Protein AF-A0AAU7AUX0-F1 (afdb_monomer)

Secondary structure (DSSP, 8-state):
---------------------------------TTPPTT-EE--SEETTEEEEEE-SSEEEES-----SSSPPPPSEEEEEEETTT--TTTSSS--SEEEE-TTS-EEEEEETTEEEEEEBTEEEEEEESSHHHHHHHHHH-EETT-SS--S-PPPB---HHHHHHHHHHHHHHTT-SSHHHHHHHH---HHHHHHHHHHHHHH-GGGGTTPPPP-S-HHHHHHHHHHHHHHHTT---S-HHHHHHHHHHTTTSSS--

Structure (mmCIF, N/CA/C/O backbone):
data_AF-A0AAU7AUX0-F1
#
_entry.id   AF-A0AAU7AUX0-F1
#
loop_
_atom_site.group_PDB
_atom_site.id
_atom_site.type_symbol
_atom_site.label_atom_id
_atom_site.label_alt_id
_atom_site.label_comp_id
_atom_site.label_asym_id
_atom_site.label_entity_id
_atom_site.label_seq_id
_atom_site.pdbx_PDB_ins_code
_atom_site.Cartn_x
_atom_site.Cartn_y
_atom_site.Cartn_z
_atom_site.occupancy
_atom_site.B_iso_or_equiv
_atom_site.auth_seq_id
_atom_site.auth_comp_id
_atom_site.auth_asym_id
_atom_site.auth_atom_id
_atom_site.pdbx_PDB_model_num
ATOM 1 N N . MET A 1 1 ? 29.933 51.766 11.154 1.00 46.75 1 MET A N 1
ATOM 2 C CA . MET A 1 1 ? 31.233 51.129 11.459 1.00 46.75 1 MET A CA 1
ATOM 3 C C . MET A 1 1 ? 31.702 50.388 10.215 1.00 46.75 1 MET A C 1
ATOM 5 O O . MET A 1 1 ? 31.066 49.421 9.823 1.00 46.75 1 MET A O 1
ATOM 9 N N . ARG A 1 2 ? 32.717 50.925 9.527 1.00 47.25 2 ARG A N 1
ATOM 10 C CA . ARG A 1 2 ? 33.356 50.335 8.338 1.00 47.25 2 ARG A CA 1
ATOM 11 C C . ARG A 1 2 ? 34.582 49.556 8.809 1.00 47.25 2 ARG A C 1
ATOM 13 O O . ARG A 1 2 ? 35.372 50.121 9.557 1.00 47.25 2 ARG A O 1
ATOM 20 N N . ILE A 1 3 ? 34.746 48.311 8.368 1.00 51.91 3 ILE A N 1
ATOM 21 C CA . ILE A 1 3 ? 35.977 47.538 8.573 1.00 51.91 3 ILE A CA 1
ATOM 22 C C . ILE A 1 3 ? 36.547 47.213 7.192 1.00 51.91 3 ILE A C 1
ATOM 24 O O . ILE A 1 3 ? 35.881 46.606 6.356 1.00 51.91 3 ILE A O 1
ATOM 28 N N . GLN A 1 4 ? 37.753 47.729 6.960 1.00 55.22 4 GLN A N 1
ATOM 29 C CA . GLN A 1 4 ? 38.572 47.568 5.764 1.00 55.22 4 GLN A CA 1
ATOM 30 C C . GLN A 1 4 ? 39.307 46.218 5.744 1.00 55.22 4 GLN A C 1
ATOM 32 O O . GLN A 1 4 ? 39.671 45.684 6.786 1.00 55.22 4 GLN A O 1
ATOM 37 N N . HIS A 1 5 ? 39.537 45.754 4.511 1.00 49.38 5 HIS A N 1
ATOM 38 C CA . HIS A 1 5 ? 40.617 44.917 3.968 1.00 49.38 5 HIS A CA 1
ATOM 39 C C . HIS A 1 5 ? 41.541 44.134 4.913 1.00 49.38 5 HIS A C 1
ATOM 41 O O . HIS A 1 5 ? 42.274 44.738 5.683 1.00 49.38 5 HIS A O 1
ATOM 47 N N . GLN A 1 6 ? 41.730 42.841 4.610 1.00 53.34 6 GLN A N 1
ATOM 48 C CA . GLN A 1 6 ? 43.059 42.333 4.232 1.00 53.34 6 GLN A CA 1
ATOM 49 C C . GLN A 1 6 ? 42.956 41.204 3.197 1.00 53.34 6 GLN A C 1
ATOM 51 O O . GLN A 1 6 ? 42.503 40.097 3.473 1.00 53.34 6 GLN A O 1
ATOM 56 N N . THR A 1 7 ? 43.425 41.522 1.995 1.00 54.38 7 THR A N 1
ATOM 57 C CA . THR A 1 7 ? 43.774 40.594 0.922 1.00 54.38 7 THR A CA 1
ATOM 58 C C . THR A 1 7 ? 45.102 39.927 1.282 1.00 54.38 7 THR A C 1
ATOM 60 O O . THR A 1 7 ? 46.091 40.624 1.506 1.00 54.38 7 THR A O 1
ATOM 63 N N . ARG A 1 8 ? 45.160 38.593 1.311 1.00 61.78 8 ARG A N 1
ATOM 64 C CA . ARG A 1 8 ? 46.425 37.846 1.274 1.00 61.78 8 ARG A CA 1
ATOM 65 C C . ARG A 1 8 ? 46.360 36.828 0.143 1.00 61.78 8 ARG A C 1
ATOM 67 O O . ARG A 1 8 ? 45.666 35.823 0.244 1.00 61.78 8 ARG A O 1
ATOM 74 N N . LEU A 1 9 ? 47.076 37.142 -0.937 1.00 48.84 9 LEU A N 1
ATOM 75 C CA . LEU A 1 9 ? 47.525 36.168 -1.924 1.00 48.84 9 LEU A CA 1
ATOM 76 C C . LEU A 1 9 ? 48.505 35.209 -1.244 1.00 48.84 9 LEU A C 1
ATOM 78 O O . LEU A 1 9 ? 49.453 35.653 -0.597 1.00 48.84 9 LEU A O 1
ATOM 82 N N . LEU A 1 10 ? 48.318 33.913 -1.463 1.00 55.41 10 LEU A N 1
ATOM 83 C CA . LEU A 1 10 ? 49.351 32.905 -1.266 1.00 55.41 10 LEU A CA 1
ATOM 84 C C . LEU A 1 10 ? 49.321 31.980 -2.481 1.00 55.41 10 LEU A C 1
ATOM 86 O O . LEU A 1 10 ? 48.374 31.229 -2.697 1.00 55.41 10 LEU A O 1
ATOM 90 N N . VAL A 1 11 ? 50.358 32.128 -3.302 1.00 48.16 11 VAL A N 1
ATOM 91 C CA . VAL A 1 11 ? 50.695 31.288 -4.449 1.00 48.16 11 VAL A CA 1
ATOM 92 C C . VAL A 1 11 ? 51.774 30.317 -3.982 1.00 48.16 11 VAL A C 1
ATOM 94 O O . VAL A 1 11 ? 52.861 30.756 -3.631 1.00 48.16 11 VAL A O 1
ATOM 97 N N . CYS A 1 12 ? 51.461 29.024 -3.996 1.00 44.16 12 CYS A N 1
ATOM 98 C CA . CYS A 1 12 ? 52.369 27.871 -4.057 1.00 44.16 12 CYS A CA 1
ATOM 99 C C . CYS A 1 12 ? 51.487 26.739 -4.618 1.00 44.16 12 CYS A C 1
ATOM 101 O O . CYS A 1 12 ? 50.448 26.448 -4.042 1.00 44.16 12 CYS A O 1
ATOM 103 N N . GLY A 1 13 ? 51.718 26.136 -5.781 1.00 49.78 13 GLY A N 1
ATOM 104 C CA . GLY A 1 13 ? 52.999 25.743 -6.350 1.00 49.78 13 GLY A CA 1
ATOM 105 C C . GLY A 1 13 ? 53.239 24.260 -6.063 1.00 49.78 13 GLY A C 1
ATOM 106 O O . GLY A 1 13 ? 54.098 23.939 -5.254 1.00 49.78 13 GLY A O 1
ATOM 107 N N . ALA A 1 14 ? 52.465 23.367 -6.692 1.00 51.91 14 ALA A N 1
ATOM 108 C CA . ALA A 1 14 ? 52.776 21.938 -6.775 1.00 51.91 14 ALA A CA 1
ATOM 109 C C . ALA A 1 14 ? 52.101 21.321 -8.012 1.00 51.91 14 ALA A C 1
ATOM 111 O O . ALA A 1 14 ? 50.902 21.048 -8.025 1.00 51.91 14 ALA A O 1
ATOM 112 N N . LEU A 1 15 ? 52.896 21.130 -9.066 1.00 51.31 15 LEU A N 1
ATOM 113 C CA . LEU A 1 15 ? 52.587 20.256 -10.194 1.00 51.31 15 LEU A CA 1
ATOM 114 C C . LEU A 1 15 ? 52.678 18.804 -9.708 1.00 51.31 15 LEU A C 1
ATOM 116 O O . LEU A 1 15 ? 53.775 18.297 -9.484 1.00 51.31 15 LEU A O 1
ATOM 120 N N . ALA A 1 16 ? 51.534 18.140 -9.554 1.00 55.16 16 ALA A N 1
ATOM 121 C CA . ALA A 1 16 ? 51.464 16.692 -9.402 1.00 55.16 16 ALA A CA 1
ATOM 122 C C . ALA A 1 16 ? 51.076 16.079 -10.753 1.00 55.16 16 ALA A C 1
ATOM 124 O O . ALA A 1 16 ? 49.980 16.302 -11.264 1.00 55.16 16 ALA A O 1
ATOM 125 N N . ALA A 1 17 ? 52.006 15.333 -11.345 1.00 49.47 17 ALA A N 1
ATOM 126 C CA . ALA A 1 17 ? 51.773 14.541 -12.540 1.00 49.47 17 ALA A CA 1
ATOM 127 C C . ALA A 1 17 ? 50.819 13.381 -12.209 1.00 49.47 17 ALA A C 1
ATOM 129 O O . ALA A 1 17 ? 51.214 12.398 -11.583 1.00 49.47 17 ALA A O 1
ATOM 130 N N . CYS A 1 18 ? 49.558 13.492 -12.625 1.00 47.12 18 CYS A N 1
ATOM 131 C CA . CYS A 1 18 ? 48.625 12.371 -12.616 1.00 47.12 18 CYS A CA 1
ATOM 132 C C . CYS A 1 18 ? 48.934 11.462 -13.810 1.00 47.12 18 CYS A C 1
ATOM 134 O O . CYS A 1 18 ? 48.605 11.772 -14.953 1.00 47.12 18 CYS A O 1
ATOM 136 N N . VAL A 1 19 ? 49.582 10.333 -13.530 1.00 56.41 19 VAL A N 1
ATOM 137 C CA . VAL A 1 19 ? 49.673 9.193 -14.444 1.00 56.41 19 VAL A CA 1
ATOM 138 C C . VAL A 1 19 ? 48.250 8.710 -14.729 1.00 56.41 19 VAL A C 1
ATOM 140 O O . VAL A 1 19 ? 47.545 8.255 -13.830 1.00 56.41 19 VAL A O 1
ATOM 143 N N . GLY A 1 20 ? 47.821 8.856 -15.982 1.00 46.28 20 GLY A N 1
ATOM 144 C CA . GLY A 1 20 ? 46.535 8.377 -16.470 1.00 46.28 20 GLY A CA 1
ATOM 145 C C . GLY A 1 20 ? 46.511 6.854 -16.510 1.00 46.28 20 GLY A C 1
ATOM 146 O O . GLY A 1 20 ? 47.030 6.242 -17.440 1.00 46.28 20 GLY A O 1
ATOM 147 N N . ILE A 1 21 ? 45.894 6.243 -15.502 1.00 50.28 21 ILE A N 1
ATOM 148 C CA . ILE A 1 21 ? 45.461 4.851 -15.577 1.00 50.28 21 ILE A CA 1
ATOM 149 C C . ILE A 1 21 ? 44.121 4.869 -16.308 1.00 50.28 21 ILE A C 1
ATOM 151 O O . ILE A 1 21 ? 43.081 5.166 -15.721 1.00 50.28 21 ILE A O 1
ATOM 155 N N . SER A 1 22 ? 44.158 4.577 -17.607 1.00 49.12 22 SER A N 1
ATOM 156 C CA . SER A 1 22 ? 42.977 4.234 -18.398 1.00 49.12 22 SER A CA 1
ATOM 157 C C . SER A 1 22 ? 42.403 2.917 -17.875 1.00 49.12 22 SER A C 1
ATOM 159 O O . SER A 1 22 ? 42.688 1.841 -18.395 1.00 49.12 22 SER A O 1
ATOM 161 N N . GLY A 1 23 ? 41.627 2.998 -16.797 1.00 42.19 23 GLY A N 1
ATOM 162 C CA . GLY A 1 23 ? 40.774 1.912 -16.349 1.00 42.19 23 GLY A CA 1
ATOM 163 C C . GLY A 1 23 ? 39.627 1.783 -17.336 1.00 42.19 23 GLY A C 1
ATOM 164 O O . GLY A 1 23 ? 38.697 2.585 -17.310 1.00 42.19 23 GLY A O 1
ATOM 165 N N . ALA A 1 24 ? 39.700 0.790 -18.222 1.00 45.59 24 ALA A N 1
ATOM 166 C CA . ALA A 1 24 ? 38.528 0.314 -18.934 1.00 45.59 24 ALA A CA 1
ATOM 167 C C . ALA A 1 24 ? 37.499 -0.089 -17.871 1.00 45.59 24 ALA A C 1
ATOM 169 O O . ALA A 1 24 ? 37.668 -1.095 -17.182 1.00 45.59 24 ALA A O 1
ATOM 170 N N . ALA A 1 25 ? 36.475 0.742 -17.685 1.00 41.09 25 ALA A N 1
ATOM 171 C CA . ALA A 1 25 ? 35.319 0.385 -16.891 1.00 41.09 25 ALA A CA 1
ATOM 172 C C . ALA A 1 25 ? 34.660 -0.792 -17.607 1.00 41.09 25 ALA A C 1
ATOM 174 O O . ALA A 1 25 ? 33.962 -0.624 -18.606 1.00 41.09 25 ALA A O 1
ATOM 175 N N . SER A 1 26 ? 34.957 -2.002 -17.141 1.00 38.44 26 SER A N 1
ATOM 176 C CA . SER A 1 26 ? 34.209 -3.191 -17.505 1.00 38.44 26 SER A CA 1
ATOM 177 C C . SER A 1 26 ? 32.769 -2.916 -17.097 1.00 38.44 26 SER A C 1
ATOM 179 O O . SER A 1 26 ? 32.433 -2.974 -15.914 1.00 38.44 26 SER A O 1
ATOM 181 N N . VAL A 1 27 ? 31.935 -2.567 -18.075 1.00 45.94 27 VAL A N 1
ATOM 182 C CA . VAL A 1 27 ? 30.483 -2.623 -17.954 1.00 45.94 27 VAL A CA 1
ATOM 183 C C . VAL A 1 27 ? 30.187 -4.108 -17.790 1.00 45.94 27 VAL A C 1
ATOM 185 O O . VAL A 1 27 ? 30.063 -4.855 -18.758 1.00 45.94 27 VAL A O 1
ATOM 188 N N . GLY A 1 28 ? 30.271 -4.578 -16.548 1.00 37.06 28 GLY A N 1
ATOM 189 C CA . GLY A 1 28 ? 29.924 -5.937 -16.199 1.00 37.06 28 GLY A CA 1
ATOM 190 C C . GLY A 1 28 ? 28.464 -6.096 -16.565 1.00 37.06 28 GLY A C 1
ATOM 191 O O . GLY A 1 28 ? 27.607 -5.480 -15.938 1.00 37.06 28 GLY A O 1
ATOM 192 N N . ALA A 1 29 ? 28.190 -6.870 -17.612 1.00 43.72 29 ALA A N 1
ATOM 193 C CA . ALA A 1 29 ? 26.853 -7.353 -17.876 1.00 43.72 29 ALA A CA 1
ATOM 194 C C . ALA A 1 29 ? 26.410 -8.084 -16.606 1.00 43.72 29 ALA A C 1
ATOM 196 O O . ALA A 1 29 ? 26.896 -9.179 -16.314 1.00 43.72 29 ALA A O 1
ATOM 197 N N . PHE A 1 30 ? 25.557 -7.439 -15.809 1.00 42.75 30 PHE A N 1
ATOM 198 C CA . PHE A 1 30 ? 24.872 -8.085 -14.705 1.00 42.75 30 PHE A CA 1
ATOM 199 C C . PHE A 1 30 ? 24.046 -9.197 -15.339 1.00 42.75 30 PHE A C 1
ATOM 201 O O . PHE A 1 30 ? 23.004 -8.950 -15.944 1.00 42.75 30 PHE A O 1
ATOM 208 N N . ALA A 1 31 ? 24.570 -10.422 -15.293 1.00 44.38 31 ALA A N 1
ATOM 209 C CA . ALA A 1 31 ? 23.818 -11.597 -15.674 1.00 44.38 31 ALA A CA 1
ATOM 210 C C . ALA A 1 31 ? 22.596 -11.623 -14.756 1.00 44.38 31 ALA A C 1
ATOM 212 O O . ALA A 1 31 ? 22.735 -11.833 -13.550 1.00 44.38 31 ALA A O 1
ATOM 213 N N . ALA A 1 32 ? 21.429 -11.302 -15.318 1.00 51.19 32 ALA A N 1
ATOM 214 C CA . ALA A 1 32 ? 20.174 -11.278 -14.593 1.00 51.19 32 ALA A CA 1
ATOM 215 C C . ALA A 1 32 ? 20.026 -12.614 -13.866 1.00 51.19 32 ALA A C 1
ATOM 217 O O . ALA A 1 32 ? 19.986 -13.663 -14.510 1.00 51.19 32 ALA A O 1
ATOM 218 N N . ASP A 1 33 ? 19.988 -12.577 -12.534 1.00 45.50 33 ASP A N 1
ATOM 219 C CA . ASP A 1 33 ? 19.790 -13.778 -11.736 1.00 45.50 33 ASP A CA 1
ATOM 220 C C . ASP A 1 33 ? 18.477 -14.445 -12.190 1.00 45.50 33 ASP A C 1
ATOM 222 O O . ASP A 1 33 ? 17.397 -13.838 -12.066 1.00 45.50 33 ASP A O 1
ATOM 226 N N . PRO A 1 34 ? 18.521 -15.671 -12.746 1.00 51.84 34 PRO A N 1
ATOM 227 C CA . PRO A 1 34 ? 17.317 -16.373 -13.162 1.00 51.84 34 PRO A CA 1
ATOM 228 C C . PRO A 1 34 ? 16.419 -16.747 -11.964 1.00 51.84 34 PRO A C 1
ATOM 230 O O . PRO A 1 34 ? 15.233 -17.016 -12.172 1.00 51.84 34 PRO A O 1
ATOM 233 N N . GLY A 1 35 ? 16.922 -16.676 -10.725 1.00 46.66 35 GLY A N 1
ATOM 234 C CA . GLY A 1 35 ? 16.343 -17.222 -9.495 1.00 46.66 35 GLY A CA 1
ATOM 235 C C . GLY A 1 35 ? 15.259 -16.423 -8.762 1.00 46.66 35 GLY A C 1
ATOM 236 O O . GLY A 1 35 ? 15.023 -16.693 -7.591 1.00 46.66 35 GLY A O 1
ATOM 237 N N . GLY A 1 36 ? 14.562 -15.474 -9.394 1.00 60.09 36 GLY A N 1
ATOM 238 C CA . GLY A 1 36 ? 13.514 -14.709 -8.701 1.00 60.09 36 GLY A CA 1
ATOM 239 C C . GLY A 1 36 ? 12.428 -15.596 -8.063 1.00 60.09 36 GLY A C 1
ATOM 240 O O . GLY A 1 36 ? 11.881 -16.487 -8.716 1.00 60.09 36 GLY A O 1
ATOM 241 N N . THR A 1 37 ? 12.074 -15.317 -6.804 1.00 69.31 37 THR A N 1
ATOM 242 C CA . THR A 1 37 ? 11.056 -16.068 -6.047 1.00 69.31 37 THR A CA 1
ATOM 243 C C . THR A 1 37 ? 9.754 -16.300 -6.848 1.00 69.31 37 THR A C 1
ATOM 245 O O . THR A 1 37 ? 9.100 -15.332 -7.265 1.00 69.31 37 THR A O 1
ATOM 248 N N . PRO A 1 38 ? 9.286 -17.559 -7.002 1.00 72.50 38 PRO A N 1
ATOM 249 C CA . PRO A 1 38 ? 8.038 -17.868 -7.692 1.00 72.50 38 PRO A CA 1
ATOM 250 C C . PRO A 1 38 ? 6.846 -17.032 -7.199 1.00 72.50 38 PRO A C 1
ATOM 252 O O . PRO A 1 38 ? 6.528 -16.957 -6.008 1.00 72.50 38 PRO A O 1
ATOM 255 N N . GLY A 1 39 ? 6.154 -16.394 -8.146 1.00 83.44 39 GLY A N 1
ATOM 256 C CA . GLY A 1 39 ? 4.993 -15.545 -7.873 1.00 83.44 39 GLY A CA 1
ATOM 257 C C . GLY A 1 39 ? 5.301 -14.073 -7.575 1.00 83.44 39 GLY A C 1
ATOM 258 O O . GLY A 1 39 ? 4.375 -13.357 -7.184 1.00 83.44 39 GLY A O 1
ATOM 259 N N . SER A 1 40 ? 6.543 -13.615 -7.763 1.00 93.50 40 SER A N 1
ATOM 260 C CA . SER A 1 40 ? 6.849 -12.187 -7.902 1.00 93.50 40 SER A CA 1
ATOM 261 C C . SER A 1 40 ? 6.231 -11.613 -9.185 1.00 93.50 40 SER A C 1
ATOM 263 O O . SER A 1 40 ? 5.967 -12.336 -10.153 1.00 93.50 40 SER A O 1
ATOM 265 N N . TYR A 1 41 ? 5.964 -10.309 -9.175 1.00 96.50 41 TYR A N 1
ATOM 266 C CA . TYR A 1 41 ? 5.518 -9.542 -10.330 1.00 96.50 41 TYR A CA 1
ATOM 267 C C . TYR A 1 41 ? 6.644 -8.667 -10.866 1.00 96.50 41 TYR A C 1
ATOM 269 O O . TYR A 1 41 ? 7.413 -8.091 -10.097 1.00 96.50 41 TYR A O 1
ATOM 277 N N . TRP A 1 42 ? 6.699 -8.548 -12.185 1.00 97.56 42 TRP A N 1
ATOM 278 C CA . TRP A 1 42 ? 7.723 -7.813 -12.922 1.00 97.56 42 TRP A CA 1
ATOM 279 C C . TRP A 1 42 ? 7.169 -7.311 -14.264 1.00 97.56 42 TRP A C 1
ATOM 281 O O . TRP A 1 42 ? 5.981 -7.491 -14.557 1.00 97.56 42 TRP A O 1
ATOM 291 N N . LEU A 1 43 ? 8.027 -6.686 -15.073 1.00 97.81 43 LEU A N 1
ATOM 292 C CA . LEU A 1 43 ? 7.685 -6.105 -16.375 1.00 97.81 43 LEU A CA 1
ATOM 293 C C . LEU A 1 43 ? 8.436 -6.760 -17.550 1.00 97.81 43 LEU A C 1
ATOM 295 O O . LEU A 1 43 ? 8.243 -6.344 -18.695 1.00 97.81 43 LEU A O 1
ATOM 299 N N . GLY A 1 44 ? 9.201 -7.827 -17.292 1.00 96.56 44 GLY A N 1
ATOM 300 C CA . GLY A 1 44 ? 10.062 -8.519 -18.261 1.00 96.56 44 GLY A CA 1
ATOM 301 C C . GLY A 1 44 ? 11.525 -8.108 -18.168 1.00 96.56 44 GLY A C 1
ATOM 302 O O . GLY A 1 44 ? 11.901 -7.393 -17.244 1.00 96.56 44 GLY A O 1
ATOM 303 N N . GLU A 1 45 ? 12.319 -8.546 -19.144 1.00 96.25 45 GLU A N 1
ATOM 304 C CA . GLU A 1 45 ? 13.735 -8.172 -19.305 1.00 96.25 45 GLU A CA 1
ATOM 305 C C . GLU A 1 45 ? 13.915 -6.756 -19.866 1.00 96.25 45 GLU A C 1
ATOM 307 O O . GLU A 1 45 ? 14.932 -6.114 -19.638 1.00 96.25 45 GLU A O 1
ATOM 312 N N . GLN A 1 46 ? 12.910 -6.242 -20.574 1.00 97.25 46 GLN A N 1
ATOM 313 C CA . GLN A 1 46 ? 12.863 -4.868 -21.057 1.00 97.25 46 GLN A CA 1
ATOM 314 C C . GLN A 1 46 ? 11.431 -4.345 -20.952 1.00 97.25 46 GLN A C 1
ATOM 316 O O . GLN A 1 46 ? 10.470 -5.073 -21.223 1.00 97.25 46 GLN A O 1
ATOM 321 N N . PHE A 1 47 ? 11.274 -3.076 -20.581 1.00 97.88 47 PHE A N 1
ATOM 322 C CA . PHE A 1 47 ? 9.970 -2.429 -20.514 1.00 97.88 47 PHE A CA 1
ATOM 323 C C . PHE A 1 47 ? 10.039 -0.978 -20.984 1.00 97.88 47 PHE A C 1
ATOM 325 O O . PHE A 1 47 ? 10.808 -0.187 -20.453 1.00 97.88 47 PHE A O 1
ATOM 332 N N . ALA A 1 48 ? 9.217 -0.615 -21.974 1.00 96.81 48 ALA A N 1
ATOM 333 C CA . ALA A 1 48 ? 9.167 0.743 -22.530 1.00 96.81 48 ALA A CA 1
ATOM 334 C C . ALA A 1 48 ? 10.552 1.306 -22.935 1.00 96.81 48 ALA A C 1
ATOM 336 O O . ALA A 1 48 ? 10.833 2.482 -22.729 1.00 96.81 48 ALA A O 1
ATOM 337 N N . GLY A 1 49 ? 11.419 0.453 -23.494 1.00 96.50 49 GLY A N 1
ATOM 338 C CA . GLY A 1 49 ? 12.792 0.807 -23.879 1.00 96.50 49 GLY A CA 1
ATOM 339 C C . GLY A 1 49 ? 13.815 0.774 -22.738 1.00 96.50 49 GLY A C 1
ATOM 340 O O . GLY A 1 49 ? 15.005 0.883 -23.006 1.00 96.50 49 GLY A O 1
ATOM 341 N N . LEU A 1 50 ? 13.386 0.567 -21.490 1.00 97.31 50 LEU A N 1
ATOM 342 C CA . LEU A 1 50 ? 14.262 0.456 -20.325 1.00 97.31 50 LEU A CA 1
ATOM 343 C C . LEU A 1 50 ? 14.680 -1.012 -20.115 1.00 97.31 50 LEU A C 1
ATOM 345 O O . LEU A 1 50 ? 13.796 -1.846 -19.877 1.00 97.31 50 LEU A O 1
ATOM 349 N N . PRO A 1 51 ? 15.975 -1.365 -20.209 1.00 97.00 51 PRO A N 1
ATOM 350 C CA . PRO A 1 51 ? 16.446 -2.711 -19.880 1.00 97.00 51 PRO A CA 1
ATOM 351 C C . PRO A 1 51 ? 16.337 -2.973 -18.372 1.00 97.00 51 PRO A C 1
ATOM 353 O O . PRO A 1 51 ? 16.444 -2.046 -17.573 1.00 97.00 51 PRO A O 1
ATOM 356 N N . LEU A 1 52 ? 16.125 -4.224 -17.969 1.00 96.19 52 LEU A N 1
ATOM 357 C CA . LEU A 1 52 ? 16.269 -4.660 -16.580 1.00 96.19 52 LEU A CA 1
ATOM 358 C C . LEU A 1 52 ? 17.758 -4.607 -16.208 1.00 96.19 52 LEU A C 1
ATOM 360 O O . LEU A 1 52 ? 18.552 -5.371 -16.751 1.00 96.19 52 LEU A O 1
ATOM 364 N N . THR A 1 53 ? 18.127 -3.704 -15.305 1.00 95.31 53 THR A N 1
ATOM 365 C CA . THR A 1 53 ? 19.525 -3.437 -14.925 1.00 95.31 53 THR A CA 1
ATOM 366 C C . THR A 1 53 ? 19.910 -4.068 -13.594 1.00 95.31 53 THR A C 1
ATOM 368 O O . THR A 1 53 ? 21.072 -4.404 -13.388 1.00 95.31 53 THR A O 1
ATOM 371 N N . ASP A 1 54 ? 18.938 -4.278 -12.706 1.00 93.38 54 ASP A N 1
ATOM 372 C CA . ASP A 1 54 ? 19.139 -4.962 -11.431 1.00 93.38 54 ASP A CA 1
ATOM 373 C C . ASP A 1 54 ? 17.904 -5.792 -11.054 1.00 93.38 54 ASP A C 1
ATOM 375 O O . ASP A 1 54 ? 16.755 -5.417 -11.318 1.00 93.38 54 ASP A O 1
ATOM 379 N N . SER A 1 55 ? 18.145 -6.951 -10.447 1.00 94.06 55 SER A N 1
ATOM 380 C CA . SER A 1 55 ? 17.113 -7.901 -10.049 1.00 94.06 55 SER A CA 1
ATOM 381 C C . SER A 1 55 ? 17.533 -8.641 -8.789 1.00 94.06 55 SER A C 1
ATOM 383 O O . SER A 1 55 ? 18.547 -9.327 -8.755 1.00 94.06 55 SER A O 1
ATOM 385 N N . THR A 1 56 ? 16.663 -8.597 -7.788 1.00 92.44 56 THR A N 1
ATOM 386 C CA . THR A 1 56 ? 16.735 -9.413 -6.571 1.00 92.44 56 THR A CA 1
ATOM 387 C C . THR A 1 56 ? 15.455 -10.242 -6.440 1.00 92.44 56 THR A C 1
ATOM 389 O O . THR A 1 56 ? 14.522 -10.109 -7.237 1.00 92.44 56 THR A O 1
ATOM 392 N N . ASP A 1 57 ? 15.347 -11.050 -5.386 1.00 87.56 57 ASP A N 1
ATOM 393 C CA . ASP A 1 57 ? 14.139 -11.831 -5.089 1.00 87.56 57 ASP A CA 1
ATOM 394 C C . ASP A 1 57 ? 12.846 -11.010 -5.038 1.00 87.56 57 ASP A C 1
ATOM 396 O O . ASP A 1 57 ? 11.754 -11.512 -5.323 1.00 87.56 57 ASP A O 1
ATOM 400 N N . SER A 1 58 ? 12.958 -9.741 -4.643 1.00 92.50 58 SER A N 1
ATOM 401 C CA . SER A 1 58 ? 11.800 -8.893 -4.391 1.00 92.50 58 SER A CA 1
ATOM 402 C C . SER A 1 58 ? 11.825 -7.554 -5.110 1.00 92.50 58 SER A C 1
ATOM 404 O O . SER A 1 58 ? 10.804 -6.878 -5.083 1.00 92.50 58 SER A O 1
ATOM 406 N N . ASN A 1 59 ? 12.912 -7.172 -5.775 1.00 95.75 59 ASN A N 1
ATOM 407 C CA . ASN A 1 59 ? 13.018 -5.883 -6.456 1.00 95.75 59 ASN A CA 1
ATOM 408 C C . ASN A 1 59 ? 13.526 -6.059 -7.889 1.00 95.75 59 ASN A C 1
ATOM 410 O O . ASN A 1 59 ? 14.436 -6.850 -8.117 1.00 95.75 59 ASN A O 1
ATOM 414 N N . TYR A 1 60 ? 12.965 -5.286 -8.814 1.00 96.44 60 TYR A N 1
ATOM 415 C CA . TYR A 1 60 ? 13.385 -5.185 -10.210 1.00 96.44 60 TYR A CA 1
ATOM 416 C C . TYR A 1 60 ? 13.596 -3.714 -10.553 1.00 96.44 60 TYR A C 1
ATOM 418 O O . TYR A 1 60 ? 12.683 -2.912 -10.339 1.00 96.44 60 TYR A O 1
ATOM 426 N N . SER A 1 61 ? 14.762 -3.367 -11.084 1.00 96.94 61 SER A N 1
ATOM 427 C CA . SER A 1 61 ? 15.116 -2.005 -11.487 1.00 96.94 61 SER A CA 1
ATOM 428 C C . SER A 1 61 ? 15.312 -1.948 -12.999 1.00 96.94 61 SER A C 1
ATOM 430 O O . SER A 1 61 ? 15.956 -2.820 -13.579 1.00 96.94 61 SER A O 1
ATOM 432 N N . TYR A 1 62 ? 14.730 -0.935 -13.635 1.00 97.62 62 TYR A N 1
ATOM 433 C CA . TYR A 1 62 ? 14.696 -0.767 -15.083 1.00 97.62 62 TYR A CA 1
ATOM 434 C C . TYR A 1 62 ? 15.311 0.570 -15.487 1.00 97.62 62 TYR A C 1
ATOM 436 O O . TYR A 1 62 ? 14.890 1.622 -14.999 1.00 97.62 62 TYR A O 1
ATOM 444 N N . GLY A 1 63 ? 16.228 0.514 -16.450 1.00 96.44 63 GLY A N 1
ATOM 445 C CA . GLY A 1 63 ? 16.986 1.652 -16.950 1.00 96.44 63 GLY A CA 1
ATOM 446 C C . GLY A 1 63 ? 18.268 1.896 -16.162 1.00 96.44 63 GLY A C 1
ATOM 447 O O . GLY A 1 63 ? 18.417 1.459 -15.017 1.00 96.44 63 GLY A O 1
ATOM 448 N N . ASP A 1 64 ? 19.194 2.595 -16.808 1.00 91.56 64 ASP A N 1
ATOM 449 C CA . ASP A 1 64 ? 20.456 2.991 -16.198 1.00 91.56 64 ASP A CA 1
ATOM 450 C C . ASP A 1 64 ? 20.259 4.171 -15.250 1.00 91.56 64 ASP A C 1
ATOM 452 O O . ASP A 1 64 ? 19.308 4.953 -15.365 1.00 91.56 64 ASP A O 1
ATOM 456 N N . CYS A 1 65 ? 21.178 4.285 -14.299 1.00 85.00 65 CYS A N 1
ATOM 457 C CA . CYS A 1 65 ? 21.195 5.377 -13.350 1.00 85.00 65 CYS A CA 1
ATOM 458 C C . CYS A 1 65 ? 22.628 5.779 -13.038 1.00 85.00 65 CYS A C 1
ATOM 460 O O . CYS A 1 65 ? 23.338 5.084 -12.311 1.00 85.00 65 CYS A O 1
ATOM 462 N N . GLU A 1 66 ? 23.047 6.917 -13.573 1.00 80.19 66 GLU A N 1
ATOM 463 C CA . GLU A 1 66 ? 24.345 7.496 -13.259 1.00 80.19 66 GLU A CA 1
ATOM 464 C C . GLU A 1 66 ? 24.190 8.475 -12.094 1.00 80.19 66 GLU A C 1
ATOM 466 O O . GLU A 1 66 ? 23.487 9.482 -12.187 1.00 80.19 66 GLU A O 1
ATOM 471 N N . ALA A 1 67 ? 24.821 8.166 -10.960 1.00 79.94 67 ALA A N 1
ATOM 472 C CA . ALA A 1 67 ? 24.862 9.078 -9.823 1.00 79.94 67 ALA A CA 1
ATOM 473 C C . ALA A 1 67 ? 25.699 10.315 -10.168 1.00 79.94 67 ALA A C 1
ATOM 475 O O . ALA A 1 67 ? 26.895 10.217 -10.436 1.00 79.94 67 ALA A O 1
ATOM 476 N N . SER A 1 68 ? 25.081 11.495 -10.124 1.00 70.50 68 SER A N 1
ATOM 477 C CA . SER A 1 68 ? 25.797 12.765 -10.203 1.00 70.50 68 SER A CA 1
ATOM 478 C C . SER A 1 68 ? 26.166 13.231 -8.788 1.00 70.50 68 SER A C 1
ATOM 480 O O . SER A 1 68 ? 25.427 13.996 -8.164 1.00 70.50 68 SER A O 1
ATOM 482 N N . GLY A 1 69 ? 27.301 12.755 -8.272 1.00 78.75 69 GLY A N 1
ATOM 483 C CA . GLY A 1 69 ? 27.818 13.105 -6.940 1.00 78.75 69 GLY A CA 1
ATOM 484 C C . GLY A 1 69 ? 27.368 12.156 -5.823 1.00 78.75 69 GLY A C 1
ATOM 485 O O . GLY A 1 69 ? 27.058 10.996 -6.072 1.00 78.75 69 GLY A O 1
ATOM 486 N N . ASP A 1 70 ? 27.340 12.654 -4.582 1.00 82.25 70 ASP A N 1
ATOM 487 C CA . ASP A 1 70 ? 27.066 11.839 -3.381 1.00 82.25 70 ASP A CA 1
ATOM 488 C C . ASP A 1 70 ? 25.585 11.451 -3.218 1.00 82.25 70 ASP A C 1
ATOM 490 O O . ASP A 1 70 ? 25.232 10.589 -2.409 1.00 82.25 70 ASP A O 1
ATOM 494 N N . ALA A 1 71 ? 24.694 12.087 -3.981 1.00 73.25 71 ALA A N 1
ATOM 495 C CA . ALA A 1 71 ? 23.303 11.681 -4.070 1.00 73.25 71 ALA A CA 1
ATOM 496 C C . ALA A 1 71 ? 23.212 10.507 -5.053 1.00 73.25 71 ALA A C 1
ATOM 498 O O . ALA A 1 71 ? 23.323 10.690 -6.264 1.00 73.25 71 ALA A O 1
ATOM 499 N N . GLY A 1 72 ? 23.032 9.292 -4.529 1.00 79.75 72 GLY A N 1
ATOM 500 C CA . GLY A 1 72 ? 22.784 8.113 -5.359 1.00 79.75 72 GLY A CA 1
ATOM 501 C C . GLY A 1 72 ? 21.648 8.347 -6.366 1.00 79.75 72 GLY A C 1
ATOM 502 O O . GLY A 1 72 ? 20.751 9.159 -6.141 1.00 79.75 72 GLY A O 1
ATOM 503 N N . CYS A 1 73 ? 21.682 7.631 -7.485 1.00 85.56 73 CYS A N 1
ATOM 504 C CA . CYS A 1 73 ? 20.685 7.757 -8.542 1.00 85.56 73 CYS A CA 1
ATOM 505 C C . CYS A 1 73 ? 19.568 6.714 -8.359 1.00 85.56 73 CYS A C 1
ATOM 507 O O . CYS A 1 73 ? 19.842 5.544 -8.088 1.00 85.56 73 CYS A O 1
ATOM 509 N N . ALA A 1 74 ? 18.304 7.133 -8.499 1.00 89.94 74 ALA A N 1
ATOM 510 C CA . ALA A 1 74 ? 17.147 6.235 -8.491 1.00 89.94 74 ALA A CA 1
ATOM 511 C C . ALA A 1 74 ? 16.759 5.850 -9.930 1.00 89.94 74 ALA A C 1
ATOM 513 O O . ALA A 1 74 ? 16.542 6.756 -10.739 1.00 89.94 74 ALA A O 1
ATOM 514 N N . PRO A 1 75 ? 16.666 4.546 -10.265 1.00 95.00 75 PRO A N 1
ATOM 515 C CA . PRO A 1 75 ? 16.430 4.111 -11.637 1.00 95.00 75 PRO A CA 1
ATOM 516 C C . PRO A 1 75 ? 15.098 4.663 -12.163 1.00 95.00 75 PRO A C 1
ATOM 518 O O . PRO A 1 75 ? 14.169 4.868 -11.371 1.00 95.00 75 PRO A O 1
ATOM 521 N N . PRO A 1 76 ? 14.951 4.853 -13.488 1.00 96.56 76 PRO A N 1
ATOM 522 C CA . PRO A 1 76 ? 13.737 5.419 -14.067 1.00 96.56 76 PRO A CA 1
ATOM 523 C C . PRO A 1 76 ? 12.443 4.676 -13.702 1.00 96.56 76 PRO A C 1
ATOM 525 O O . PRO A 1 76 ? 11.352 5.258 -13.688 1.00 96.56 76 PRO A O 1
ATOM 528 N N . LEU A 1 77 ? 12.553 3.375 -13.433 1.00 98.25 77 LEU A N 1
ATOM 529 C CA . LEU A 1 77 ? 11.438 2.534 -13.037 1.00 98.25 77 LEU A CA 1
ATOM 530 C C . LEU A 1 77 ? 11.909 1.424 -12.093 1.00 98.25 77 LEU A C 1
ATOM 532 O O . LEU A 1 77 ? 12.897 0.744 -12.348 1.00 98.25 77 LEU A O 1
ATOM 536 N N . GLN A 1 78 ? 11.166 1.205 -11.013 1.00 98.00 78 GLN A N 1
ATOM 537 C CA . GLN A 1 78 ? 11.424 0.143 -10.051 1.00 98.00 78 GLN A CA 1
ATOM 538 C C . GLN A 1 78 ? 10.126 -0.561 -9.656 1.00 98.00 78 GLN A C 1
ATOM 540 O O . GLN A 1 78 ? 9.095 0.073 -9.425 1.00 98.00 78 GLN A O 1
ATOM 545 N N . VAL A 1 79 ? 10.190 -1.885 -9.534 1.00 98.25 79 VAL A N 1
ATOM 546 C CA . VAL A 1 79 ? 9.100 -2.741 -9.066 1.00 98.25 79 VAL A CA 1
ATOM 547 C C . VAL A 1 79 ? 9.551 -3.484 -7.817 1.00 98.25 79 VAL A C 1
ATOM 549 O O . VAL A 1 79 ? 10.506 -4.251 -7.866 1.00 98.25 79 VAL A O 1
ATOM 552 N N . GLN A 1 80 ? 8.842 -3.29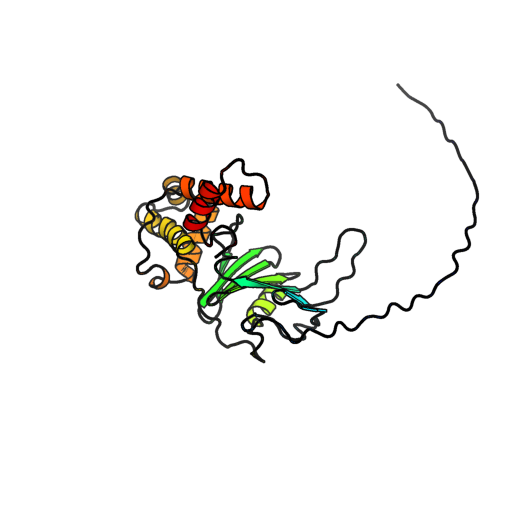9 -6.707 1.00 97.56 80 GLN A N 1
ATOM 553 C CA . GLN A 1 80 ? 9.097 -3.999 -5.450 1.00 97.56 80 GLN A CA 1
ATOM 554 C C . GLN A 1 80 ? 7.936 -4.926 -5.100 1.00 97.56 80 GLN A C 1
ATOM 556 O O . GLN A 1 80 ? 6.768 -4.555 -5.168 1.00 97.56 80 GLN A O 1
ATOM 561 N N . ASN A 1 81 ? 8.253 -6.132 -4.660 1.00 97.00 81 ASN A N 1
ATOM 562 C CA . ASN A 1 81 ? 7.314 -7.176 -4.300 1.00 97.00 81 ASN A CA 1
ATOM 563 C C . ASN A 1 81 ? 7.332 -7.383 -2.788 1.00 97.00 81 ASN A C 1
ATOM 565 O O . ASN A 1 81 ? 8.365 -7.672 -2.185 1.00 97.00 81 ASN A O 1
ATOM 569 N N . ARG A 1 82 ? 6.163 -7.282 -2.165 1.00 95.69 82 ARG A N 1
ATOM 570 C CA . ARG A 1 82 ? 5.944 -7.582 -0.745 1.00 95.69 82 ARG A CA 1
ATOM 571 C C . ARG A 1 82 ? 4.705 -8.451 -0.591 1.00 95.69 82 ARG A C 1
ATOM 573 O O . ARG A 1 82 ? 3.907 -8.587 -1.527 1.00 95.69 82 ARG A O 1
ATOM 580 N N . THR A 1 83 ? 4.519 -9.082 0.564 1.00 94.88 83 THR A N 1
ATOM 581 C CA . THR A 1 83 ? 3.214 -9.687 0.844 1.00 94.88 83 THR A CA 1
ATOM 582 C C . THR A 1 83 ? 2.197 -8.586 1.151 1.00 94.88 83 THR A C 1
ATOM 584 O O . THR A 1 83 ? 2.548 -7.479 1.559 1.00 94.88 83 THR A O 1
ATOM 587 N N . SER A 1 84 ? 0.910 -8.882 0.967 1.00 94.19 84 SER A N 1
ATOM 588 C CA . SER A 1 84 ? -0.170 -7.970 1.375 1.00 94.19 84 SER A CA 1
ATOM 589 C C . SER A 1 84 ? -0.250 -7.778 2.892 1.00 94.19 84 SER A C 1
ATOM 591 O O . SER A 1 84 ? -0.978 -6.901 3.368 1.00 94.19 84 SER A O 1
ATOM 593 N N . CYS A 1 85 ? 0.469 -8.610 3.650 1.00 93.12 85 CYS A N 1
ATOM 594 C CA . CYS A 1 85 ? 0.644 -8.413 5.071 1.00 93.12 85 CYS A CA 1
ATOM 595 C C . CYS A 1 85 ? 1.699 -7.363 5.369 1.00 93.12 85 CYS A C 1
ATOM 597 O O . CYS A 1 85 ? 1.410 -6.411 6.090 1.00 93.12 85 CYS A O 1
ATOM 599 N N . ASP A 1 86 ? 2.861 -7.497 4.743 1.00 92.88 86 ASP A N 1
ATOM 600 C CA . ASP A 1 86 ? 3.992 -6.620 5.015 1.00 92.88 86 ASP A CA 1
ATOM 601 C C . ASP A 1 86 ? 3.712 -5.203 4.523 1.00 92.88 86 ASP A C 1
ATOM 603 O O . ASP A 1 86 ? 4.014 -4.213 5.186 1.00 92.88 86 ASP A O 1
ATOM 607 N N . ARG A 1 87 ? 3.058 -5.089 3.362 1.00 95.56 87 ARG A N 1
ATOM 608 C CA . ARG A 1 87 ? 2.725 -3.798 2.767 1.00 95.56 87 ARG A CA 1
ATOM 609 C C . ARG A 1 87 ? 1.269 -3.734 2.347 1.00 95.56 87 ARG A C 1
ATOM 611 O O . ARG A 1 87 ? 0.796 -4.541 1.549 1.00 95.56 87 ARG A O 1
ATOM 618 N N . ASN A 1 88 ? 0.556 -2.735 2.851 1.00 96.62 88 ASN A N 1
ATOM 619 C CA . ASN A 1 88 ? -0.782 -2.379 2.394 1.00 96.62 88 ASN A CA 1
ATOM 620 C C . ASN A 1 88 ? -1.100 -0.912 2.733 1.00 96.62 88 ASN A C 1
ATOM 622 O O . ASN A 1 88 ? -0.526 -0.374 3.681 1.00 96.62 88 ASN A O 1
ATOM 626 N N . PRO A 1 89 ? -2.073 -0.286 2.047 1.00 96.38 89 PRO A N 1
ATOM 627 C CA . PRO A 1 89 ? -2.334 1.143 2.216 1.00 96.38 89 PRO A CA 1
ATOM 628 C C . PRO A 1 89 ? -2.798 1.587 3.609 1.00 96.38 89 PRO A C 1
ATOM 630 O O . PRO A 1 89 ? -2.734 2.772 3.901 1.00 96.38 89 PRO A O 1
ATOM 633 N N . ILE A 1 90 ? -3.295 0.679 4.459 1.00 96.75 90 ILE A N 1
ATOM 634 C CA . ILE A 1 90 ? -3.738 1.016 5.825 1.00 96.75 90 ILE A CA 1
ATOM 635 C C . ILE A 1 90 ? -2.594 0.897 6.838 1.00 96.75 90 ILE A C 1
ATOM 637 O O . ILE A 1 90 ? -2.608 1.582 7.858 1.00 96.75 90 ILE A O 1
ATOM 641 N N . GLY A 1 91 ? -1.641 -0.002 6.582 1.00 94.00 91 GLY A N 1
ATOM 642 C CA . GLY A 1 91 ? -0.463 -0.211 7.421 1.00 94.00 91 GLY A CA 1
ATOM 643 C C . GLY A 1 91 ? 0.628 0.841 7.224 1.00 94.00 91 GLY A C 1
ATOM 644 O O . GLY A 1 91 ? 1.461 1.005 8.109 1.00 94.00 91 GLY A O 1
ATOM 645 N N . LEU A 1 92 ? 0.613 1.562 6.101 1.00 92.94 92 LEU A N 1
ATOM 646 C CA . LEU A 1 92 ? 1.531 2.667 5.838 1.00 92.94 92 LEU A CA 1
ATOM 647 C C . LEU A 1 92 ? 1.094 3.923 6.601 1.00 92.94 92 LEU A C 1
ATOM 649 O O . LEU A 1 92 ? -0.090 4.246 6.651 1.00 92.94 92 LEU A O 1
ATOM 653 N N . ASP A 1 93 ? 2.056 4.680 7.129 1.00 88.69 93 ASP A N 1
ATOM 654 C CA . ASP A 1 93 ? 1.809 5.996 7.745 1.00 88.69 93 ASP A CA 1
ATOM 655 C C . ASP A 1 93 ? 1.666 7.119 6.700 1.00 88.69 93 ASP A C 1
ATOM 657 O O . ASP A 1 93 ? 1.951 8.287 6.954 1.00 88.69 93 ASP A O 1
ATOM 661 N N . SER A 1 94 ? 1.209 6.755 5.502 1.00 93.31 94 SER A N 1
ATOM 662 C CA . SER A 1 94 ? 0.902 7.659 4.403 1.00 93.31 94 SER A CA 1
ATOM 663 C C . SER A 1 94 ? -0.447 7.275 3.810 1.00 93.31 94 SER A C 1
ATOM 665 O O . SER A 1 94 ? -0.682 6.115 3.463 1.00 93.31 94 SER A O 1
ATOM 667 N N . ASP A 1 95 ? -1.337 8.258 3.699 1.00 96.00 95 ASP A N 1
ATOM 668 C CA . ASP A 1 95 ? -2.671 8.079 3.140 1.00 96.00 95 ASP A CA 1
ATOM 669 C C . ASP A 1 95 ? -2.650 8.370 1.629 1.00 96.00 95 ASP A C 1
ATOM 671 O O . ASP A 1 95 ? -2.463 9.526 1.238 1.00 96.00 95 ASP A O 1
ATOM 675 N N . PRO A 1 96 ? -2.871 7.369 0.755 1.00 96.75 96 PRO A N 1
ATOM 676 C CA . PRO A 1 96 ? -2.860 7.594 -0.684 1.00 96.75 96 PRO A CA 1
ATOM 677 C C . PRO A 1 96 ? -4.028 8.511 -1.093 1.00 96.75 96 PRO A C 1
ATOM 679 O O . PRO A 1 96 ? -5.188 8.186 -0.809 1.00 96.75 96 PRO A O 1
ATOM 682 N N . PRO A 1 97 ? -3.788 9.616 -1.825 1.00 95.19 97 PRO A N 1
ATOM 683 C CA . PRO A 1 97 ? -4.856 10.506 -2.285 1.00 95.19 97 PRO A CA 1
ATOM 684 C C . PRO A 1 97 ? -5.862 9.816 -3.214 1.00 95.19 97 PRO A C 1
ATOM 686 O O . PRO A 1 97 ? -7.008 10.260 -3.321 1.00 95.19 97 PRO A O 1
ATOM 689 N N . ARG A 1 98 ? -5.462 8.734 -3.899 1.00 96.75 98 ARG A N 1
ATOM 690 C CA . ARG A 1 98 ? -6.315 8.032 -4.861 1.00 96.75 98 ARG A CA 1
ATOM 691 C C . ARG A 1 98 ? -6.210 6.519 -4.716 1.00 96.75 98 ARG A C 1
ATOM 693 O O . ARG A 1 98 ? -5.142 5.940 -4.887 1.00 96.75 98 ARG A O 1
ATOM 700 N N . VAL A 1 99 ? -7.359 5.876 -4.511 1.00 98.25 99 VAL A N 1
ATOM 701 C CA . VAL A 1 99 ? -7.515 4.417 -4.552 1.00 98.25 99 VAL A CA 1
ATOM 702 C C . VAL A 1 99 ? -8.468 4.044 -5.687 1.00 98.25 99 VAL A C 1
ATOM 704 O O . VAL A 1 99 ? -9.576 4.570 -5.777 1.00 98.25 99 VAL A O 1
ATOM 707 N N . THR A 1 100 ? -8.026 3.151 -6.567 1.00 97.31 100 THR A N 1
ATOM 708 C CA . THR A 1 100 ? -8.752 2.687 -7.764 1.00 97.31 100 THR A CA 1
ATOM 709 C C . THR A 1 100 ? -8.578 1.179 -7.944 1.00 97.31 100 THR A C 1
ATOM 711 O O . THR A 1 100 ? -7.953 0.526 -7.111 1.00 97.31 100 THR A O 1
ATOM 714 N N . THR A 1 101 ? -9.126 0.615 -9.018 1.00 97.75 101 THR A N 1
ATOM 715 C CA . THR A 1 101 ? -8.953 -0.798 -9.376 1.00 97.75 101 THR A CA 1
ATOM 716 C C . THR A 1 101 ? -8.409 -0.952 -10.791 1.00 97.75 101 THR A C 1
ATOM 718 O O . THR A 1 101 ? -8.756 -0.159 -11.666 1.00 97.75 101 THR A O 1
ATOM 721 N N . LEU A 1 102 ? -7.621 -2.001 -11.027 1.00 95.69 102 LEU A N 1
ATOM 722 C CA . LEU A 1 102 ? -7.291 -2.495 -12.370 1.00 95.69 102 LEU A CA 1
ATOM 723 C C . LEU A 1 102 ? -8.289 -3.574 -12.811 1.00 95.69 102 LEU A C 1
ATOM 725 O O . LEU A 1 102 ? -9.119 -4.048 -12.025 1.00 95.69 102 LEU A O 1
ATOM 729 N N . ARG A 1 103 ? -8.195 -3.993 -14.079 1.00 90.69 103 ARG A N 1
ATOM 730 C CA . ARG A 1 103 ? -8.972 -5.121 -14.606 1.00 90.69 103 ARG A CA 1
ATOM 731 C C . ARG A 1 103 ? -8.703 -6.380 -13.771 1.00 90.69 103 ARG A C 1
ATOM 733 O O . ARG A 1 103 ? -7.561 -6.677 -13.433 1.00 90.69 103 ARG A O 1
ATOM 740 N N . GLY A 1 104 ? -9.768 -7.096 -13.410 1.00 88.56 104 GLY A N 1
ATOM 741 C CA . GLY A 1 104 ? -9.712 -8.235 -12.480 1.00 88.56 104 GLY A CA 1
ATOM 742 C C . GLY A 1 104 ? -9.916 -7.878 -11.002 1.00 88.56 104 GLY A C 1
ATOM 743 O O . GLY A 1 104 ? -10.199 -8.759 -10.190 1.00 88.56 104 GLY A O 1
ATOM 744 N N . GLY A 1 105 ? -9.885 -6.586 -10.655 1.00 94.50 105 GLY A N 1
ATOM 745 C CA . GLY A 1 105 ? -10.181 -6.097 -9.309 1.00 94.50 105 GLY A CA 1
ATOM 746 C C . GLY A 1 105 ? -8.969 -5.993 -8.381 1.00 94.50 105 GLY A C 1
ATOM 747 O O . GLY A 1 105 ? -9.158 -5.804 -7.178 1.00 94.50 105 GLY A O 1
ATOM 748 N N . ALA A 1 106 ? -7.744 -6.084 -8.907 1.00 97.69 106 ALA A N 1
ATOM 749 C CA . ALA A 1 106 ? -6.561 -5.633 -8.178 1.00 97.69 106 ALA A CA 1
ATOM 750 C C . ALA A 1 106 ? -6.731 -4.169 -7.744 1.00 97.69 106 ALA A C 1
ATOM 752 O O . ALA A 1 106 ? -7.271 -3.350 -8.493 1.00 97.69 106 ALA A O 1
ATOM 753 N N . LEU A 1 107 ? -6.295 -3.847 -6.529 1.00 98.38 107 LEU A N 1
ATOM 754 C CA . LEU A 1 107 ? -6.460 -2.523 -5.931 1.00 98.38 107 LEU A CA 1
ATOM 755 C C . LEU A 1 107 ? -5.199 -1.698 -6.161 1.00 98.38 107 LEU A C 1
ATOM 757 O O . LEU A 1 107 ? -4.113 -2.169 -5.856 1.00 98.38 107 LEU A O 1
ATOM 761 N N . VAL A 1 108 ? -5.347 -0.466 -6.642 1.00 98.44 108 VAL A N 1
ATOM 762 C CA . VAL A 1 108 ? -4.235 0.473 -6.842 1.00 98.44 108 VAL A CA 1
ATOM 763 C C . VAL A 1 108 ? -4.382 1.648 -5.893 1.00 98.44 108 VAL A C 1
ATOM 765 O O . VAL A 1 108 ? -5.366 2.383 -5.990 1.00 98.44 108 VAL A O 1
ATOM 768 N N . ALA A 1 109 ? -3.396 1.851 -5.027 1.00 98.38 109 ALA A N 1
ATOM 769 C CA . ALA A 1 109 ? -3.249 3.031 -4.186 1.00 98.38 109 ALA A CA 1
ATOM 770 C C . ALA A 1 109 ? -2.115 3.904 -4.737 1.00 98.38 109 ALA A C 1
ATOM 772 O O . ALA A 1 109 ? -0.965 3.483 -4.736 1.00 98.38 109 ALA A O 1
ATOM 773 N N . ARG A 1 110 ? -2.435 5.103 -5.236 1.00 98.19 110 ARG A N 1
ATOM 774 C CA . ARG A 1 110 ? -1.447 6.062 -5.755 1.00 98.19 110 ARG A CA 1
ATOM 775 C C . ARG A 1 110 ? -1.058 7.052 -4.668 1.00 98.19 110 ARG A C 1
ATOM 777 O O . ARG A 1 110 ? -1.950 7.642 -4.058 1.00 98.19 110 ARG A O 1
ATOM 784 N N . TYR A 1 111 ? 0.243 7.261 -4.503 1.00 96.81 111 TYR A N 1
ATOM 785 C CA . TYR A 1 111 ? 0.831 8.176 -3.519 1.00 96.81 111 TYR A CA 1
ATOM 786 C C . TYR A 1 111 ? 1.269 9.516 -4.132 1.00 96.81 111 TYR A C 1
ATOM 788 O O . TYR A 1 111 ? 1.606 10.440 -3.400 1.00 96.81 111 TYR A O 1
ATOM 796 N N . GLY A 1 112 ? 1.184 9.646 -5.461 1.00 93.56 112 GLY A N 1
ATOM 797 C CA . GLY A 1 112 ? 1.723 10.781 -6.213 1.00 93.56 112 GLY A CA 1
ATOM 798 C C . GLY A 1 112 ? 3.178 10.543 -6.621 1.00 93.56 112 GLY A C 1
ATOM 799 O O . GLY A 1 112 ? 3.770 9.530 -6.247 1.00 93.56 112 GLY A O 1
ATOM 800 N N . GLY A 1 113 ? 3.728 11.450 -7.435 1.00 92.25 113 GLY A N 1
ATOM 801 C CA . GLY A 1 113 ? 5.131 11.401 -7.863 1.00 92.25 113 GLY A CA 1
ATOM 802 C C . GLY A 1 113 ? 5.532 10.081 -8.528 1.00 92.25 113 GLY A C 1
ATOM 803 O O . GLY A 1 113 ? 6.600 9.563 -8.228 1.00 92.25 113 GLY A O 1
ATOM 804 N N . GLY A 1 114 ? 4.647 9.475 -9.332 1.00 96.50 114 GLY A N 1
ATOM 805 C CA . GLY A 1 114 ? 4.950 8.218 -10.021 1.00 96.50 114 GLY A CA 1
ATOM 806 C C . GLY A 1 114 ? 5.010 6.983 -9.113 1.00 96.50 114 GLY A C 1
ATOM 807 O O . GLY A 1 114 ? 5.516 5.947 -9.533 1.00 96.50 114 GLY A O 1
ATOM 808 N N . THR A 1 115 ? 4.463 7.050 -7.892 1.00 98.12 115 THR A N 1
ATOM 809 C CA . THR A 1 115 ? 4.432 5.917 -6.952 1.00 98.12 115 THR A CA 1
ATOM 810 C C . THR A 1 115 ? 3.031 5.327 -6.787 1.00 98.12 115 THR A C 1
ATOM 812 O O . THR A 1 115 ? 2.066 6.039 -6.468 1.00 98.12 115 THR A O 1
ATOM 815 N N . ALA A 1 116 ? 2.910 4.003 -6.914 1.00 98.50 116 ALA A N 1
ATOM 816 C CA . ALA A 1 116 ? 1.689 3.283 -6.559 1.00 98.50 116 ALA A CA 1
ATOM 817 C C . ALA A 1 116 ? 1.935 1.899 -5.956 1.00 98.50 116 ALA A C 1
ATOM 819 O O . ALA A 1 116 ? 2.844 1.184 -6.360 1.00 98.50 116 ALA A O 1
ATOM 820 N N . ASP A 1 117 ? 1.033 1.489 -5.068 1.00 98.44 117 ASP A N 1
ATOM 821 C CA . ASP A 1 117 ? 0.920 0.117 -4.581 1.00 98.44 117 ASP A CA 1
ATOM 822 C C . ASP A 1 117 ? -0.208 -0.612 -5.316 1.00 98.44 117 ASP A C 1
ATOM 824 O O . ASP A 1 117 ? -1.340 -0.122 -5.370 1.00 98.44 117 ASP A O 1
ATOM 828 N N . VAL A 1 118 ? 0.071 -1.818 -5.811 1.00 98.50 118 VAL A N 1
ATOM 829 C CA . VAL A 1 118 ? -0.899 -2.726 -6.434 1.00 98.50 118 VAL A CA 1
ATOM 830 C C . VAL A 1 118 ? -1.112 -3.947 -5.550 1.00 98.50 118 VAL A C 1
ATOM 832 O O . VAL A 1 118 ? -0.286 -4.857 -5.504 1.00 98.50 118 VAL A O 1
ATOM 835 N N . GLY A 1 119 ? -2.246 -3.998 -4.859 1.00 98.06 119 GLY A N 1
ATOM 836 C CA . GLY A 1 119 ? -2.685 -5.192 -4.147 1.00 98.06 119 GLY A CA 1
ATOM 837 C C . GLY A 1 119 ? -3.270 -6.220 -5.117 1.00 98.06 119 GLY A C 1
ATOM 838 O O . GLY A 1 119 ? -4.318 -5.966 -5.716 1.00 98.06 119 GLY A O 1
ATOM 839 N N . THR A 1 120 ? -2.642 -7.394 -5.225 1.00 97.19 120 THR A N 1
ATOM 840 C CA . THR A 1 120 ? -3.083 -8.502 -6.090 1.00 97.19 120 THR A CA 1
ATOM 841 C C . THR A 1 120 ? -2.868 -9.862 -5.419 1.00 97.19 120 THR A C 1
ATOM 843 O O . THR A 1 120 ? -1.748 -10.260 -5.087 1.00 97.19 120 THR A O 1
ATOM 846 N N . GLY A 1 121 ? -3.955 -10.600 -5.169 1.00 95.69 121 GLY A N 1
ATOM 847 C CA . GLY A 1 121 ? -3.907 -11.814 -4.350 1.00 95.69 121 GLY A CA 1
ATOM 848 C C . GLY A 1 121 ? -3.276 -11.543 -2.976 1.00 95.69 121 GLY A C 1
ATOM 849 O O . GLY A 1 121 ? -3.640 -10.590 -2.297 1.00 95.69 121 GLY A O 1
ATOM 850 N N . ARG A 1 122 ? -2.303 -12.358 -2.556 1.00 95.31 122 ARG A N 1
ATOM 851 C CA . ARG A 1 122 ? -1.576 -12.182 -1.277 1.00 95.31 122 ARG A CA 1
ATOM 852 C C . ARG A 1 122 ? -0.322 -11.299 -1.392 1.00 95.31 122 ARG A C 1
ATOM 854 O O . ARG A 1 122 ? 0.547 -11.359 -0.524 1.00 95.31 122 ARG A O 1
ATOM 861 N N . ARG A 1 123 ? -0.187 -10.529 -2.472 1.00 95.94 123 ARG A N 1
ATOM 862 C CA . ARG A 1 123 ? 0.979 -9.682 -2.750 1.00 95.94 123 ARG A CA 1
ATOM 863 C C . ARG A 1 123 ? 0.574 -8.216 -2.853 1.00 95.94 123 ARG A C 1
ATOM 865 O O . ARG A 1 123 ? -0.546 -7.900 -3.260 1.00 95.94 123 ARG A O 1
ATOM 872 N N . THR A 1 124 ? 1.526 -7.355 -2.533 1.00 97.62 124 THR A N 1
ATOM 873 C CA . THR A 1 124 ? 1.500 -5.932 -2.850 1.00 97.62 124 THR A CA 1
ATOM 874 C C . THR A 1 124 ? 2.730 -5.625 -3.685 1.00 97.62 124 THR A C 1
ATOM 876 O O . THR A 1 124 ? 3.848 -5.949 -3.283 1.00 97.62 124 THR A O 1
ATOM 879 N N . VAL A 1 125 ? 2.507 -5.040 -4.856 1.00 98.19 125 VAL A N 1
ATOM 880 C CA . VAL A 1 125 ? 3.558 -4.650 -5.793 1.00 98.19 125 VAL A CA 1
ATOM 881 C C . VAL A 1 125 ? 3.670 -3.133 -5.773 1.00 98.19 125 VAL A C 1
ATOM 883 O O . VAL A 1 125 ? 2.736 -2.453 -6.191 1.00 98.19 125 VAL A O 1
ATOM 886 N N . THR A 1 126 ? 4.775 -2.603 -5.270 1.00 98.50 126 THR A N 1
ATOM 887 C CA . THR A 1 126 ? 5.067 -1.170 -5.333 1.00 98.50 126 THR A CA 1
ATOM 888 C C . THR A 1 126 ? 5.733 -0.868 -6.661 1.00 98.50 126 THR A C 1
ATOM 890 O O . THR A 1 126 ? 6.703 -1.528 -7.021 1.00 98.50 126 THR A O 1
ATOM 893 N N . VAL A 1 127 ? 5.239 0.130 -7.375 1.00 98.56 127 VAL A N 1
ATOM 894 C CA . VAL A 1 127 ? 5.857 0.641 -8.595 1.00 98.56 127 VAL A CA 1
ATOM 895 C C . VAL A 1 127 ? 6.279 2.077 -8.336 1.00 98.56 127 VAL A C 1
ATOM 897 O O . VAL A 1 127 ? 5.442 2.896 -7.954 1.00 98.56 127 VAL A O 1
ATOM 900 N N . PHE A 1 128 ? 7.560 2.359 -8.547 1.00 98.19 128 PHE A N 1
ATOM 901 C CA . PHE A 1 128 ? 8.122 3.704 -8.598 1.00 98.19 128 PHE A CA 1
ATOM 902 C C . PHE A 1 128 ? 8.496 3.989 -10.044 1.00 98.19 128 PHE A C 1
ATOM 904 O O . PHE A 1 128 ? 9.209 3.195 -10.646 1.00 98.19 128 PHE A O 1
ATOM 911 N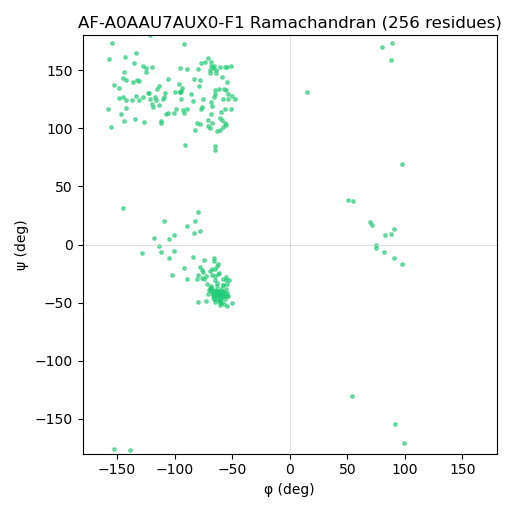 N . ALA A 1 129 ? 8.021 5.089 -10.605 1.00 97.94 129 ALA A N 1
ATOM 912 C CA . ALA A 1 129 ? 8.348 5.510 -11.957 1.00 97.94 129 ALA A CA 1
ATOM 913 C C . ALA A 1 129 ? 8.670 7.005 -11.977 1.00 97.94 129 ALA A C 1
ATOM 915 O O . ALA A 1 129 ? 8.181 7.756 -11.136 1.00 97.94 129 ALA A O 1
ATOM 916 N N . VAL A 1 130 ? 9.442 7.438 -1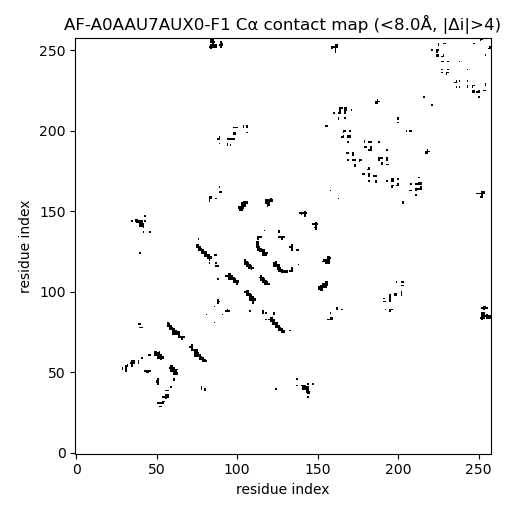2.973 1.00 96.12 130 VAL A N 1
ATOM 917 C CA . VAL A 1 130 ? 9.803 8.854 -13.173 1.00 96.12 130 VAL A CA 1
ATOM 918 C C . VAL A 1 130 ? 8.604 9.788 -13.331 1.00 96.12 130 VAL A C 1
ATOM 920 O O . VAL A 1 130 ? 8.682 10.954 -12.953 1.00 96.12 130 VAL A O 1
ATOM 923 N N . ASP A 1 131 ? 7.486 9.294 -13.866 1.00 95.88 131 ASP A N 1
ATOM 924 C CA . ASP A 1 131 ? 6.268 10.076 -14.050 1.00 95.88 131 ASP A CA 1
ATOM 925 C C . ASP A 1 131 ? 4.994 9.203 -14.074 1.00 95.88 131 ASP A C 1
ATOM 927 O O . ASP A 1 131 ? 5.029 7.968 -14.061 1.00 95.88 131 ASP A O 1
ATOM 931 N N . GLU A 1 132 ? 3.828 9.854 -14.108 1.00 96.38 132 GLU A N 1
ATOM 932 C CA . GLU A 1 132 ? 2.517 9.185 -14.114 1.00 96.38 132 GLU A CA 1
ATOM 933 C C . GLU A 1 132 ? 2.227 8.389 -15.398 1.00 96.38 132 GLU A C 1
ATOM 935 O O . GLU A 1 132 ? 1.444 7.428 -15.367 1.00 96.38 132 GLU A O 1
ATOM 940 N N . ARG A 1 133 ? 2.830 8.765 -16.533 1.00 96.75 133 ARG A N 1
ATOM 941 C CA . ARG A 1 133 ? 2.663 8.046 -17.802 1.00 96.75 133 ARG A CA 1
ATOM 942 C C . ARG A 1 133 ? 3.419 6.724 -17.740 1.00 96.75 133 ARG A C 1
ATOM 944 O O . ARG A 1 133 ? 2.821 5.685 -18.027 1.00 96.75 133 ARG A O 1
ATOM 951 N N . ALA A 1 134 ? 4.679 6.756 -17.314 1.00 97.69 134 ALA A N 1
ATOM 952 C CA . ALA A 1 134 ? 5.507 5.581 -17.077 1.00 97.69 134 ALA A CA 1
ATOM 953 C C . ALA A 1 134 ? 4.878 4.670 -16.013 1.00 97.69 134 ALA A C 1
ATOM 955 O O . ALA A 1 134 ? 4.739 3.469 -16.248 1.00 97.69 134 ALA A O 1
ATOM 956 N N . LEU A 1 135 ? 4.379 5.238 -14.906 1.00 98.25 135 LEU A N 1
ATOM 957 C CA . LEU A 1 135 ? 3.639 4.488 -13.889 1.00 98.25 135 LEU A CA 1
ATOM 958 C C . LEU A 1 135 ? 2.425 3.778 -14.496 1.00 98.25 135 LEU A C 1
ATOM 960 O O . LEU A 1 135 ? 2.240 2.582 -14.301 1.00 98.25 135 LEU A O 1
ATOM 964 N N . THR A 1 136 ? 1.585 4.493 -15.246 1.00 97.38 136 THR A N 1
ATOM 965 C CA . THR A 1 136 ? 0.373 3.906 -15.834 1.00 97.38 136 THR A CA 1
ATOM 966 C C . THR A 1 136 ? 0.707 2.784 -16.813 1.00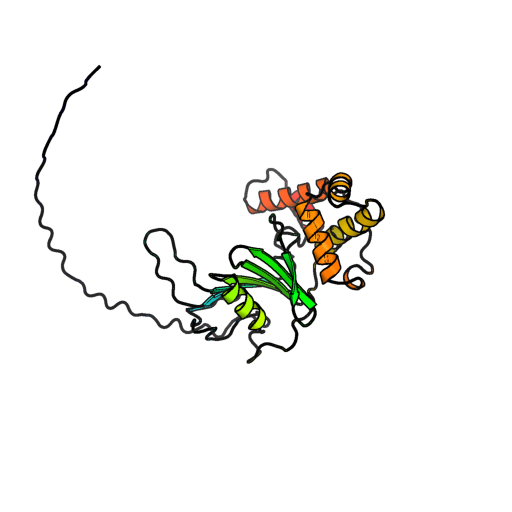 97.38 136 THR A C 1
ATOM 968 O O . THR A 1 136 ? 0.057 1.739 -16.769 1.00 97.38 136 THR A O 1
ATOM 971 N N . ALA A 1 137 ? 1.735 2.959 -17.647 1.00 97.75 137 ALA A N 1
ATOM 972 C CA . ALA A 1 137 ? 2.221 1.902 -18.524 1.00 97.75 137 ALA A CA 1
ATOM 973 C C . ALA A 1 137 ? 2.697 0.687 -17.711 1.00 97.75 137 ALA A C 1
ATOM 975 O O . ALA A 1 137 ? 2.259 -0.432 -17.977 1.00 97.75 137 ALA A O 1
ATOM 976 N N . ALA A 1 138 ? 3.525 0.900 -16.685 1.00 98.19 138 ALA A N 1
ATOM 977 C CA . ALA A 1 138 ? 4.039 -0.165 -15.828 1.00 98.19 138 ALA A CA 1
ATOM 978 C C . ALA A 1 138 ? 2.907 -0.945 -15.141 1.00 98.19 138 ALA A C 1
ATOM 980 O O . ALA A 1 138 ? 2.891 -2.171 -15.183 1.00 98.19 138 ALA A O 1
ATOM 981 N N . LEU A 1 139 ? 1.897 -0.258 -14.596 1.00 97.69 139 LEU A N 1
ATOM 982 C CA . LEU A 1 139 ? 0.726 -0.896 -13.980 1.00 97.69 139 LEU A CA 1
ATOM 983 C C . LEU A 1 139 ? -0.029 -1.828 -14.943 1.00 97.69 139 LEU A C 1
ATOM 985 O O . LEU A 1 139 ? -0.562 -2.847 -14.506 1.00 97.69 139 LEU A O 1
ATOM 989 N N . LEU A 1 140 ? -0.080 -1.489 -16.235 1.00 96.38 140 LEU A N 1
ATOM 990 C CA . LEU A 1 140 ? -0.688 -2.322 -17.280 1.00 96.38 140 LEU A CA 1
ATOM 991 C C . LEU A 1 140 ? 0.235 -3.458 -17.747 1.00 96.38 140 LEU A C 1
ATOM 993 O O . LEU A 1 140 ? -0.254 -4.486 -18.207 1.00 96.38 140 LEU A O 1
ATOM 997 N N . GLY A 1 141 ? 1.552 -3.280 -17.622 1.00 97.31 141 GLY A N 1
ATOM 998 C CA . GLY A 1 141 ? 2.572 -4.266 -17.983 1.00 97.31 141 GLY A CA 1
ATOM 999 C C . GLY A 1 141 ? 2.876 -5.309 -16.903 1.00 97.31 141 GLY A C 1
ATOM 1000 O O . GLY A 1 141 ? 3.578 -6.285 -17.188 1.00 97.31 141 GLY A O 1
ATOM 1001 N N . LEU A 1 142 ? 2.370 -5.118 -15.677 1.00 97.75 142 LEU A N 1
ATOM 1002 C CA . LEU A 1 142 ? 2.608 -6.023 -14.553 1.00 97.75 142 LEU A CA 1
ATOM 1003 C C . LEU A 1 142 ? 2.135 -7.443 -14.867 1.00 97.75 142 LEU A C 1
ATOM 1005 O O . LEU A 1 142 ? 0.963 -7.690 -15.152 1.00 97.75 142 LEU A O 1
ATOM 1009 N N . ARG A 1 143 ? 3.050 -8.398 -14.714 1.00 96.00 143 ARG A N 1
ATOM 1010 C CA . ARG A 1 143 ? 2.795 -9.833 -14.870 1.00 96.00 143 ARG A CA 1
ATOM 1011 C C . ARG A 1 143 ? 3.588 -10.633 -13.864 1.00 96.00 143 ARG A C 1
ATOM 1013 O O . ARG A 1 143 ? 4.543 -10.117 -13.294 1.00 96.00 143 ARG A O 1
ATOM 1020 N N . ARG A 1 144 ? 3.196 -11.880 -13.614 1.00 95.06 144 ARG A N 1
ATOM 1021 C CA . ARG A 1 144 ? 4.019 -12.771 -12.788 1.00 95.06 144 ARG A CA 1
ATOM 1022 C C . ARG A 1 144 ? 5.304 -13.126 -13.528 1.00 95.06 144 ARG A C 1
ATOM 1024 O O . ARG A 1 144 ? 5.301 -13.183 -14.753 1.00 95.06 144 ARG A O 1
ATOM 1031 N N . ARG A 1 145 ? 6.368 -13.447 -12.793 1.00 92.06 145 ARG A N 1
ATOM 1032 C CA . ARG A 1 145 ? 7.636 -13.906 -13.387 1.00 92.06 145 ARG A CA 1
ATOM 1033 C C . ARG A 1 145 ? 7.482 -15.124 -14.301 1.00 92.06 145 ARG A C 1
ATOM 1035 O O . ARG A 1 145 ? 8.179 -15.243 -15.292 1.00 92.06 145 ARG A O 1
ATOM 1042 N N . THR A 1 146 ? 6.509 -15.981 -14.006 1.00 91.00 146 THR A N 1
ATOM 1043 C CA . THR A 1 146 ? 6.178 -17.181 -14.790 1.00 91.00 146 THR A CA 1
ATOM 1044 C C . THR A 1 146 ? 5.271 -16.905 -15.999 1.00 91.00 146 THR A C 1
ATOM 1046 O O . THR A 1 146 ? 4.674 -17.840 -16.522 1.00 91.00 146 THR A O 1
ATOM 1049 N N . GLN A 1 147 ? 5.030 -15.642 -16.358 1.00 93.19 147 GLN A N 1
ATOM 1050 C CA . GLN A 1 147 ? 4.144 -15.252 -17.455 1.00 93.19 147 GLN A CA 1
ATOM 1051 C C . GLN A 1 147 ? 4.914 -14.422 -18.478 1.00 93.19 147 GLN A C 1
ATOM 1053 O O . GLN A 1 147 ? 5.523 -13.409 -18.126 1.00 93.19 147 GLN A O 1
ATOM 1058 N N . ASP A 1 148 ? 4.787 -14.794 -19.749 1.00 92.94 148 ASP A N 1
ATOM 1059 C CA . ASP A 1 148 ? 5.452 -14.085 -20.847 1.00 92.94 148 ASP A CA 1
ATOM 1060 C C . ASP A 1 148 ? 4.754 -12.760 -21.184 1.00 92.94 148 ASP A C 1
ATOM 1062 O O . ASP A 1 148 ? 5.397 -11.789 -21.579 1.00 92.94 148 ASP A O 1
ATOM 1066 N N . ALA A 1 149 ? 3.440 -12.677 -20.944 1.00 94.62 149 ALA A N 1
ATOM 1067 C CA . ALA A 1 149 ? 2.616 -11.507 -21.237 1.00 94.62 149 ALA A CA 1
ATOM 1068 C C . ALA A 1 149 ? 1.791 -11.039 -20.020 1.00 94.62 149 ALA A C 1
ATOM 1070 O O . ALA A 1 149 ? 1.454 -11.850 -19.148 1.00 94.62 149 ALA A O 1
ATOM 1071 N N . PRO A 1 150 ? 1.432 -9.739 -19.949 1.00 94.62 150 PRO A N 1
ATOM 1072 C CA . PRO A 1 150 ? 0.483 -9.227 -18.965 1.00 94.62 150 PRO A CA 1
ATOM 1073 C C . PRO A 1 150 ? -0.837 -10.000 -19.001 1.00 94.62 150 PRO A C 1
ATOM 1075 O O . PRO A 1 150 ? -1.418 -10.171 -20.078 1.00 94.62 150 PRO A O 1
ATOM 1078 N N . PRO A 1 151 ? -1.340 -10.481 -17.851 1.00 92.69 151 PRO A N 1
ATOM 1079 C CA . PRO A 1 151 ? -2.612 -11.174 -17.830 1.00 92.69 151 PRO A CA 1
ATOM 1080 C C . PRO A 1 151 ? -3.738 -10.201 -18.179 1.00 92.69 151 PRO A C 1
ATOM 1082 O O . PRO A 1 151 ? -3.700 -9.016 -17.845 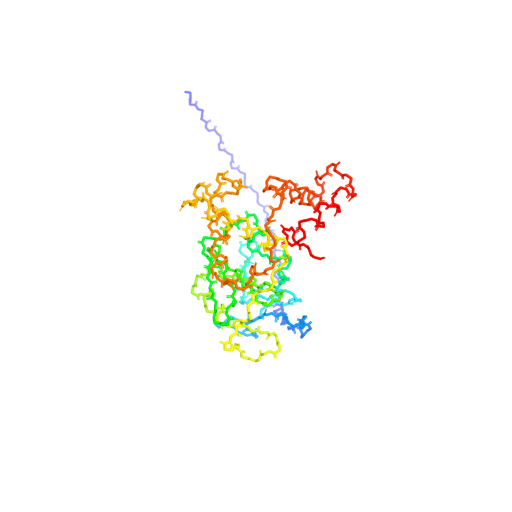1.00 92.69 151 PRO A O 1
ATOM 1085 N N . SER A 1 152 ? -4.817 -10.723 -18.761 1.00 89.44 152 SER A N 1
ATOM 1086 C CA . SER A 1 152 ? -6.021 -9.926 -19.015 1.00 89.44 152 SER A CA 1
ATOM 1087 C C . SER A 1 152 ? -6.667 -9.399 -17.725 1.00 89.44 152 SER A C 1
ATOM 1089 O O . SER A 1 152 ? -7.482 -8.482 -17.788 1.00 89.44 152 SER A O 1
ATOM 1091 N N . ALA A 1 153 ? -6.324 -9.958 -16.560 1.00 93.62 153 ALA A N 1
ATOM 1092 C CA . ALA A 1 153 ? -6.839 -9.564 -15.257 1.00 93.62 153 ALA A CA 1
ATOM 1093 C C . ALA A 1 153 ? -5.833 -9.859 -14.132 1.00 93.62 153 ALA A C 1
ATOM 1095 O O . ALA A 1 153 ? -5.268 -10.951 -14.059 1.00 93.62 153 ALA A O 1
ATOM 1096 N N . LEU A 1 154 ? -5.680 -8.913 -13.202 1.00 95.50 154 LEU A N 1
ATOM 1097 C CA . LEU A 1 154 ? -4.978 -9.123 -11.937 1.00 95.50 154 LEU A CA 1
ATOM 1098 C C . LEU A 1 154 ? -5.983 -9.458 -10.831 1.00 95.50 154 LEU A C 1
ATOM 1100 O O . LEU A 1 154 ? -7.051 -8.851 -10.739 1.00 95.50 154 LEU A O 1
ATOM 1104 N N . ALA A 1 155 ? -5.639 -10.431 -9.989 1.00 95.44 155 ALA A N 1
ATOM 1105 C CA . ALA A 1 155 ? -6.528 -10.916 -8.941 1.00 95.44 155 ALA A CA 1
ATOM 1106 C C . ALA A 1 155 ? -6.834 -9.830 -7.899 1.00 95.44 155 ALA A C 1
ATOM 1108 O O . ALA A 1 155 ? -5.994 -8.989 -7.583 1.00 95.44 155 ALA A O 1
ATOM 1109 N N . ARG A 1 156 ? -8.020 -9.897 -7.286 1.00 96.69 156 ARG A N 1
ATOM 1110 C CA . ARG A 1 156 ? -8.356 -9.061 -6.124 1.00 96.69 156 ARG A CA 1
ATOM 1111 C C . ARG A 1 156 ? -7.368 -9.301 -4.976 1.00 96.69 156 ARG A C 1
ATOM 1113 O O . ARG A 1 156 ? -6.943 -10.444 -4.782 1.00 96.69 156 ARG A O 1
ATOM 1120 N N . PRO A 1 157 ? -7.009 -8.271 -4.195 1.00 97.25 157 PRO A N 1
ATOM 1121 C CA . PRO A 1 157 ? -6.145 -8.458 -3.040 1.00 97.25 157 PRO A CA 1
ATOM 1122 C C . PRO A 1 157 ? -6.852 -9.233 -1.922 1.00 97.25 157 PRO A C 1
ATOM 1124 O O . PRO A 1 157 ? -8.053 -9.089 -1.686 1.00 97.25 157 PRO A O 1
ATOM 1127 N N . VAL A 1 158 ? -6.063 -10.003 -1.184 1.00 96.00 158 VAL A N 1
ATOM 1128 C CA . VAL A 1 158 ? -6.418 -10.680 0.060 1.00 96.00 158 VAL A CA 1
ATOM 1129 C C . VAL A 1 158 ? -5.630 -9.998 1.169 1.00 96.00 158 VAL A C 1
ATOM 1131 O O . VAL A 1 158 ? -4.415 -10.174 1.269 1.00 96.00 158 VAL A O 1
ATOM 1134 N N . TYR A 1 159 ? -6.311 -9.199 1.987 1.00 96.25 159 TYR A N 1
ATOM 1135 C CA . TYR A 1 159 ? -5.681 -8.469 3.085 1.00 96.25 159 TYR A CA 1
ATOM 1136 C C . TYR A 1 159 ? -5.777 -9.218 4.420 1.00 96.25 159 TYR A C 1
ATOM 1138 O O . TYR A 1 159 ? -6.750 -9.943 4.653 1.00 96.25 159 TYR A O 1
ATOM 1146 N N . PRO A 1 160 ? -4.809 -9.010 5.333 1.00 95.62 160 PRO A N 1
ATOM 1147 C CA . PRO A 1 160 ? -4.894 -9.502 6.701 1.00 95.62 160 PRO A CA 1
ATOM 1148 C C . PRO A 1 160 ? -6.151 -9.012 7.422 1.00 95.62 160 PRO A C 1
ATOM 1150 O O . PRO A 1 160 ? -6.663 -7.917 7.177 1.00 95.62 160 PRO A O 1
ATOM 1153 N N . ARG A 1 161 ? -6.609 -9.795 8.402 1.00 95.56 161 ARG A N 1
ATOM 1154 C CA . ARG A 1 161 ? -7.807 -9.471 9.188 1.00 95.56 161 ARG A CA 1
ATOM 1155 C C . ARG A 1 161 ? -7.734 -8.095 9.859 1.00 95.56 161 ARG A C 1
ATOM 1157 O O . ARG A 1 161 ? -8.749 -7.408 9.898 1.00 95.56 161 ARG A O 1
ATOM 1164 N N . ALA A 1 162 ? -6.569 -7.682 10.365 1.00 95.94 162 ALA A N 1
ATOM 1165 C CA . ALA A 1 162 ? -6.401 -6.376 11.007 1.00 95.94 162 ALA A CA 1
ATOM 1166 C C . ALA A 1 162 ? -6.677 -5.211 10.038 1.00 95.94 162 ALA A C 1
ATOM 1168 O O . ALA A 1 162 ? -7.395 -4.278 10.389 1.00 95.94 162 ALA A O 1
ATOM 1169 N N . VAL A 1 163 ? -6.210 -5.312 8.790 1.00 97.31 163 VAL A N 1
ATOM 1170 C CA . VAL A 1 163 ? -6.496 -4.335 7.726 1.00 97.31 163 VAL A CA 1
ATOM 1171 C C . VAL A 1 163 ? -7.998 -4.269 7.445 1.00 97.31 163 VAL A C 1
ATOM 1173 O O . VAL A 1 163 ? -8.584 -3.187 7.418 1.00 97.31 163 VAL A O 1
ATOM 1176 N N . LEU A 1 164 ? -8.653 -5.427 7.298 1.00 97.75 164 LEU A N 1
ATOM 1177 C CA . LEU A 1 164 ? -10.096 -5.488 7.040 1.00 97.75 164 LEU A CA 1
ATOM 1178 C C . LEU A 1 164 ? -10.928 -4.910 8.195 1.00 97.75 164 LEU A C 1
ATOM 1180 O O . LEU A 1 164 ? -11.943 -4.260 7.946 1.00 97.75 164 LEU A O 1
ATOM 1184 N N . LEU A 1 165 ? -10.502 -5.104 9.448 1.00 98.00 165 LEU A N 1
ATOM 1185 C CA . LEU A 1 165 ? -11.141 -4.508 10.627 1.00 98.00 165 LEU A CA 1
ATOM 1186 C C . LEU A 1 165 ? -11.065 -2.977 10.606 1.00 98.00 165 LEU A C 1
ATOM 1188 O O . LEU A 1 165 ? -12.048 -2.310 10.931 1.00 98.00 165 LEU A O 1
ATOM 1192 N N . GLU A 1 166 ? -9.938 -2.411 10.178 1.00 98.06 166 GLU A N 1
ATOM 1193 C CA . GLU A 1 166 ? -9.782 -0.959 10.069 1.00 98.06 166 GLU A CA 1
ATOM 1194 C C . GLU A 1 166 ? -10.592 -0.365 8.909 1.00 98.06 166 GLU A C 1
ATOM 1196 O O . GLU A 1 166 ? -11.171 0.712 9.051 1.00 98.06 166 GLU A O 1
ATOM 1201 N N . ILE A 1 167 ? -10.740 -1.087 7.795 1.00 98.19 167 ILE A N 1
ATOM 1202 C CA . ILE A 1 167 ? -11.684 -0.706 6.732 1.00 98.19 167 ILE A CA 1
ATOM 1203 C C . ILE A 1 167 ? -13.128 -0.766 7.262 1.00 98.19 167 ILE A C 1
ATOM 1205 O O . ILE A 1 167 ? -13.908 0.173 7.076 1.00 98.19 167 ILE A O 1
ATOM 1209 N N . ARG A 1 168 ? -13.480 -1.842 7.981 1.00 98.25 168 ARG A N 1
ATOM 1210 C CA . ARG A 1 168 ? -14.807 -2.037 8.582 1.00 98.25 168 ARG A CA 1
ATOM 1211 C C . ARG A 1 168 ? -15.162 -0.928 9.572 1.00 98.25 168 ARG A C 1
ATOM 1213 O O . ARG A 1 168 ? -16.298 -0.464 9.546 1.00 98.25 168 ARG A O 1
ATOM 1220 N N . ARG A 1 169 ? -14.197 -0.443 10.366 1.00 97.88 169 ARG A N 1
ATOM 1221 C CA . ARG A 1 169 ? -14.364 0.702 11.282 1.00 97.88 169 ARG A CA 1
ATOM 1222 C C . ARG A 1 169 ? -14.983 1.913 10.584 1.00 97.88 169 ARG A C 1
ATOM 1224 O O . ARG A 1 169 ? -15.959 2.471 11.077 1.00 97.88 169 ARG A O 1
ATOM 1231 N N . ALA A 1 170 ? -14.423 2.308 9.440 1.00 98.00 170 ALA A N 1
ATOM 1232 C CA . ALA A 1 170 ? -14.895 3.469 8.690 1.00 98.00 170 ALA A CA 1
ATOM 1233 C C . ALA A 1 170 ? -16.269 3.218 8.048 1.00 98.00 170 ALA A C 1
ATOM 1235 O O . ALA A 1 170 ? -17.128 4.100 8.061 1.00 98.00 170 ALA A O 1
ATOM 1236 N N . VAL A 1 171 ? -16.499 2.010 7.522 1.00 98.00 171 VAL A N 1
ATOM 1237 C CA . VAL A 1 171 ? -17.784 1.623 6.913 1.00 98.00 171 VAL A CA 1
ATOM 1238 C C . VAL A 1 171 ? -18.916 1.609 7.938 1.00 98.00 171 VAL A C 1
ATOM 1240 O O . VAL A 1 171 ? -19.992 2.131 7.657 1.00 98.00 171 VAL A O 1
ATOM 1243 N N . ASP A 1 172 ? -18.692 1.047 9.125 1.00 97.44 172 ASP A N 1
ATOM 1244 C CA . ASP A 1 172 ? -19.708 1.016 10.178 1.00 97.44 172 ASP A CA 1
ATOM 1245 C C . ASP A 1 172 ? -19.978 2.421 10.731 1.00 97.44 172 ASP A C 1
ATOM 1247 O O . ASP A 1 172 ? -21.135 2.797 10.903 1.00 97.44 172 ASP A O 1
ATOM 1251 N N . ALA A 1 173 ? -18.943 3.247 10.909 1.00 97.50 173 ALA A N 1
ATOM 1252 C CA . ALA A 1 173 ? -19.117 4.637 11.325 1.00 97.50 173 ALA A CA 1
ATOM 1253 C C . ALA A 1 173 ? -19.888 5.482 10.294 1.00 97.50 173 ALA A C 1
ATOM 1255 O O . ALA A 1 173 ? -20.677 6.340 10.688 1.00 97.50 173 ALA A O 1
ATOM 1256 N N . ARG A 1 174 ? -19.739 5.208 8.990 1.00 97.62 174 ARG A N 1
ATOM 1257 C CA . ARG A 1 174 ? -20.510 5.870 7.922 1.00 97.62 174 ARG A CA 1
ATOM 1258 C C . ARG A 1 174 ? -22.018 5.622 8.021 1.00 97.62 174 ARG A C 1
ATOM 1260 O O . ARG A 1 174 ? -22.792 6.456 7.569 1.00 97.62 174 ARG A O 1
ATOM 1267 N N . LYS A 1 175 ? -22.457 4.516 8.632 1.00 96.75 175 LYS A N 1
ATOM 1268 C CA . LYS A 1 175 ? -23.890 4.262 8.880 1.00 96.75 175 LYS A CA 1
ATOM 1269 C C . LYS A 1 175 ? -24.486 5.229 9.908 1.00 96.75 175 LYS A C 1
ATOM 1271 O O . LYS A 1 175 ? -25.696 5.392 9.950 1.00 96.75 175 LYS A O 1
ATOM 1276 N N . LEU A 1 176 ? -23.637 5.840 10.737 1.00 95.88 176 LEU A N 1
ATOM 1277 C CA . LEU A 1 176 ? -24.024 6.706 11.852 1.00 95.88 176 LEU A CA 1
ATOM 1278 C C . LEU A 1 176 ? -23.644 8.178 11.631 1.00 95.88 176 LEU A C 1
ATOM 1280 O O . LEU A 1 176 ? -23.965 9.020 12.463 1.00 95.88 176 LEU A O 1
ATOM 1284 N N . ALA A 1 177 ? -22.908 8.492 10.563 1.00 95.56 177 ALA A N 1
ATOM 1285 C CA . ALA A 1 177 ? -22.394 9.828 10.294 1.00 95.56 177 ALA A CA 1
ATOM 1286 C C . ALA A 1 177 ? -22.386 10.114 8.790 1.00 95.56 177 ALA A C 1
ATOM 1288 O O . ALA A 1 177 ? -21.811 9.362 8.003 1.00 95.56 177 ALA A O 1
ATOM 1289 N N . ALA A 1 178 ? -22.995 11.238 8.406 1.00 93.25 178 ALA A N 1
ATOM 1290 C CA . ALA A 1 178 ? -23.208 11.598 7.006 1.00 93.25 178 ALA A CA 1
ATOM 1291 C C . ALA A 1 178 ? -21.943 12.109 6.289 1.00 93.25 178 ALA A C 1
ATOM 1293 O O . ALA A 1 178 ? -21.869 12.046 5.063 1.00 93.25 178 ALA A O 1
ATOM 1294 N N . SER A 1 179 ? -20.938 12.601 7.026 1.00 97.81 179 SER A N 1
ATOM 1295 C CA . SER A 1 179 ? -19.749 13.241 6.451 1.00 97.81 179 SER A CA 1
ATOM 1296 C C . SER A 1 179 ? -18.439 12.605 6.923 1.00 97.81 179 SER A C 1
ATOM 1298 O O . SER A 1 179 ? -18.333 12.074 8.029 1.00 97.81 179 SER A O 1
ATOM 1300 N N . VAL A 1 180 ? -17.404 12.689 6.080 1.00 98.19 180 VAL A N 1
ATOM 1301 C CA . VAL A 1 180 ? -16.051 12.198 6.401 1.00 98.19 180 VAL A CA 1
ATOM 1302 C C . VAL A 1 180 ? -15.480 12.837 7.680 1.00 98.19 180 VAL A C 1
ATOM 1304 O O . VAL A 1 180 ? -14.954 12.081 8.496 1.00 98.19 180 VAL A O 1
ATOM 1307 N N . PRO A 1 181 ? -15.592 14.162 7.919 1.00 98.50 181 PRO A N 1
ATOM 1308 C CA . PRO A 1 181 ? -15.133 14.763 9.175 1.00 98.50 181 PRO A CA 1
ATOM 1309 C C . PRO A 1 181 ? -15.815 14.183 10.421 1.00 98.50 181 PRO A C 1
ATOM 1311 O O . PRO A 1 181 ? -15.141 13.895 11.407 1.00 98.50 181 PRO A O 1
ATOM 1314 N N . LEU A 1 182 ? -17.128 13.929 10.369 1.00 98.19 182 LEU A N 1
ATOM 1315 C CA . LEU A 1 182 ? -17.851 13.319 11.490 1.00 98.19 182 LEU A CA 1
ATOM 1316 C C . LEU A 1 182 ? -17.432 11.858 11.711 1.00 98.19 182 LEU A C 1
ATOM 1318 O O . LEU A 1 182 ? -17.286 11.419 12.851 1.00 98.19 182 LEU A O 1
ATOM 1322 N N . ILE A 1 183 ? -17.180 11.099 10.640 1.00 98.38 183 ILE A N 1
ATOM 1323 C CA . ILE A 1 183 ? -16.623 9.741 10.749 1.00 98.38 183 ILE A CA 1
ATOM 1324 C C . ILE A 1 183 ? -15.234 9.782 11.406 1.00 98.38 183 ILE A C 1
ATOM 1326 O O . ILE A 1 183 ? -14.954 8.969 12.289 1.00 98.38 183 ILE A O 1
ATOM 1330 N N . ALA A 1 184 ? -14.379 10.728 11.009 1.00 98.06 184 ALA A N 1
ATOM 1331 C CA . ALA A 1 184 ? -13.050 10.916 11.588 1.00 98.06 184 ALA A CA 1
ATOM 1332 C C . ALA A 1 184 ? -13.134 11.215 13.090 1.00 98.06 184 ALA A C 1
ATOM 1334 O O . ALA A 1 184 ? -12.536 10.500 13.892 1.00 98.06 184 ALA A O 1
ATOM 1335 N N . GLN A 1 185 ? -13.974 12.176 13.483 1.00 97.69 185 GLN A N 1
ATOM 1336 C CA . GLN A 1 185 ? -14.218 12.513 14.886 1.00 97.69 185 GLN A CA 1
ATOM 1337 C C . GLN A 1 185 ? -14.683 11.296 15.703 1.00 97.69 185 GLN A C 1
ATOM 1339 O O . GLN A 1 185 ? -14.145 11.025 16.773 1.00 97.69 185 GLN A O 1
ATOM 1344 N N . ARG A 1 186 ? -15.652 10.523 15.192 1.00 96.81 186 ARG A N 1
ATOM 1345 C CA . ARG A 1 186 ? -16.205 9.352 15.898 1.00 96.81 186 ARG A CA 1
ATOM 1346 C C . ARG A 1 186 ? -15.220 8.195 16.023 1.00 96.81 186 ARG A C 1
ATOM 1348 O O . ARG A 1 186 ? -15.261 7.451 16.997 1.00 96.81 186 ARG A O 1
ATOM 1355 N N . THR A 1 187 ? -14.387 7.986 15.009 1.00 97.25 187 THR A N 1
ATOM 1356 C CA . THR A 1 187 ? -13.466 6.840 14.966 1.00 97.25 187 THR A CA 1
ATOM 1357 C C . THR A 1 187 ? -12.099 7.154 15.561 1.00 97.25 187 THR A C 1
ATOM 1359 O O . THR A 1 187 ? -11.380 6.221 15.917 1.00 97.25 187 THR A O 1
ATOM 1362 N N . GLY A 1 188 ? -11.739 8.436 15.662 1.00 97.12 188 GLY A N 1
ATOM 1363 C CA . GLY A 1 188 ? -10.393 8.913 15.975 1.00 97.12 188 GLY A CA 1
ATOM 1364 C C . GLY A 1 188 ? -9.405 8.786 14.809 1.00 97.12 188 GLY A C 1
ATOM 1365 O O . GLY A 1 188 ? -8.243 9.146 14.969 1.00 97.12 188 GLY A O 1
ATOM 1366 N N . VAL A 1 189 ? -9.833 8.260 13.656 1.00 97.25 189 VAL A N 1
ATOM 1367 C CA . VAL A 1 189 ? -8.991 8.124 12.460 1.00 97.25 189 VAL A CA 1
ATOM 1368 C C . VAL A 1 189 ? -8.903 9.487 11.761 1.00 97.25 189 VAL A C 1
ATOM 1370 O O . VAL A 1 189 ? -9.941 10.129 11.596 1.00 97.25 189 VAL A O 1
ATOM 1373 N N . PRO A 1 190 ? -7.721 9.929 11.296 1.00 97.25 190 PRO A N 1
ATOM 1374 C CA . PRO A 1 190 ? -7.592 11.165 10.524 1.00 97.25 190 PRO A CA 1
ATOM 1375 C C . PRO A 1 190 ? -8.506 11.208 9.289 1.00 97.25 190 PRO A C 1
ATOM 1377 O O . PRO A 1 190 ? -8.829 10.177 8.698 1.00 97.25 190 PRO A O 1
ATOM 1380 N N . VAL A 1 191 ? -8.892 12.413 8.854 1.00 97.88 191 VAL A N 1
ATOM 1381 C CA . VAL A 1 191 ? -9.787 12.620 7.695 1.00 97.88 191 VAL A CA 1
ATOM 1382 C C . VAL A 1 191 ? -9.269 11.924 6.432 1.00 97.88 191 VAL A C 1
ATOM 1384 O O . VAL A 1 191 ? -10.049 11.264 5.743 1.00 97.88 191 VAL A O 1
ATOM 1387 N N . ALA A 1 192 ? -7.970 12.039 6.139 1.00 97.25 192 ALA A N 1
ATOM 1388 C CA . ALA A 1 192 ? -7.342 11.358 5.006 1.00 97.25 192 ALA A CA 1
ATOM 1389 C C . ALA A 1 192 ? -7.467 9.829 5.144 1.00 97.25 192 ALA A C 1
ATOM 1391 O O . ALA A 1 192 ? -8.038 9.181 4.268 1.00 97.25 192 ALA A O 1
ATOM 1392 N N . GLY A 1 193 ? -7.112 9.278 6.307 1.00 97.56 193 GLY A N 1
ATOM 1393 C CA . GLY A 1 193 ? -7.277 7.858 6.618 1.00 97.56 193 GLY A CA 1
ATOM 1394 C C . GLY A 1 193 ? -8.705 7.327 6.520 1.00 97.56 193 GLY A C 1
ATOM 1395 O O . GLY A 1 193 ? -8.903 6.184 6.093 1.00 97.56 193 GLY A O 1
ATOM 1396 N N . VAL A 1 194 ? -9.719 8.127 6.861 1.00 98.31 194 VAL A N 1
ATOM 1397 C CA . VAL A 1 194 ? -11.126 7.760 6.634 1.00 98.31 194 VAL A CA 1
ATOM 1398 C C . VAL A 1 194 ? -11.434 7.686 5.139 1.00 98.31 194 VAL A C 1
ATOM 1400 O O . VAL A 1 194 ? -12.062 6.719 4.701 1.00 98.31 194 VAL A O 1
ATOM 1403 N N . ARG A 1 195 ? -10.983 8.664 4.341 1.00 98.38 195 ARG A N 1
ATOM 1404 C CA . ARG A 1 195 ? -11.173 8.653 2.878 1.00 98.38 195 ARG A CA 1
ATOM 1405 C C . ARG A 1 195 ? -10.529 7.420 2.252 1.00 98.38 195 ARG A C 1
ATOM 1407 O O . ARG A 1 195 ? -11.217 6.719 1.510 1.00 98.38 195 ARG A O 1
ATOM 1414 N N . THR A 1 196 ? -9.284 7.108 2.615 1.00 98.25 196 THR A N 1
ATOM 1415 C CA . THR A 1 196 ? -8.564 5.907 2.162 1.00 98.25 196 THR A CA 1
ATOM 1416 C C . THR A 1 196 ? -9.364 4.641 2.459 1.00 98.25 196 THR A C 1
ATOM 1418 O O . THR A 1 196 ? -9.667 3.870 1.550 1.00 98.25 196 THR A O 1
ATOM 1421 N N . ARG A 1 197 ? -9.796 4.446 3.714 1.00 98.19 197 ARG A N 1
ATOM 1422 C CA . ARG A 1 197 ? -10.563 3.257 4.137 1.00 98.19 197 ARG A CA 1
ATOM 1423 C C . ARG A 1 197 ? -11.881 3.116 3.377 1.00 98.19 197 ARG A C 1
ATOM 1425 O O . ARG A 1 197 ? -12.215 2.021 2.928 1.00 98.19 197 ARG A O 1
ATOM 1432 N N . LEU A 1 198 ? -12.626 4.209 3.195 1.00 98.38 198 LEU A N 1
ATOM 1433 C CA . LEU A 1 198 ? -13.884 4.190 2.441 1.00 98.38 198 LEU A CA 1
ATOM 1434 C C . LEU A 1 198 ? -13.664 3.926 0.944 1.00 98.38 198 LEU A C 1
ATOM 1436 O O . LEU A 1 198 ? -14.451 3.202 0.331 1.00 98.38 198 LEU A O 1
ATOM 1440 N N . ALA A 1 199 ? -12.600 4.478 0.356 1.00 98.31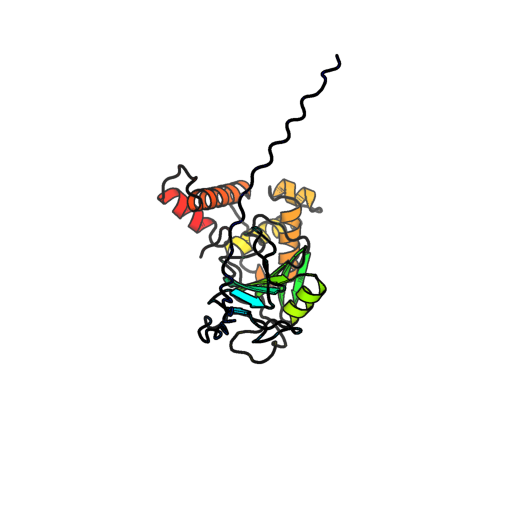 199 ALA A N 1
ATOM 1441 C CA . ALA A 1 199 ? -12.242 4.233 -1.036 1.00 98.31 199 ALA A CA 1
ATOM 1442 C C . ALA A 1 199 ? -11.822 2.772 -1.258 1.00 98.31 199 ALA A C 1
ATOM 1444 O O . ALA A 1 199 ? -12.306 2.133 -2.192 1.00 98.31 199 ALA A O 1
ATOM 1445 N N . MET A 1 200 ? -11.023 2.205 -0.349 1.00 98.25 200 MET A N 1
ATOM 1446 C CA . MET A 1 200 ? -10.684 0.780 -0.358 1.00 98.25 200 MET A CA 1
ATOM 1447 C C . MET A 1 200 ? -11.925 -0.104 -0.206 1.00 98.25 200 MET A C 1
ATOM 1449 O O . MET A 1 200 ? -12.085 -1.047 -0.972 1.00 98.25 200 MET A O 1
ATOM 1453 N N . ALA A 1 201 ? -12.840 0.208 0.721 1.00 98.00 201 ALA A N 1
ATOM 1454 C CA . ALA A 1 201 ? -14.084 -0.551 0.882 1.00 98.00 201 ALA A CA 1
ATOM 1455 C C . ALA A 1 201 ? -14.902 -0.600 -0.420 1.00 98.00 201 ALA A C 1
ATOM 1457 O O . ALA A 1 201 ? -15.420 -1.653 -0.792 1.00 98.00 201 ALA A O 1
ATOM 1458 N N . ARG A 1 202 ? -14.987 0.531 -1.136 1.00 97.81 202 ARG A N 1
ATOM 1459 C CA . ARG A 1 202 ? -15.650 0.604 -2.443 1.00 97.81 202 ARG A CA 1
ATOM 1460 C C . ARG A 1 202 ? -14.924 -0.244 -3.491 1.00 97.81 202 ARG A C 1
ATOM 1462 O O . ARG A 1 202 ? -15.583 -0.999 -4.195 1.00 97.81 202 ARG A O 1
ATOM 1469 N N . ALA A 1 203 ? -13.598 -0.135 -3.572 1.00 96.81 203 ALA A N 1
ATOM 1470 C CA . ALA A 1 203 ? -12.771 -0.856 -4.542 1.00 96.81 203 ALA A CA 1
ATOM 1471 C C . ALA A 1 203 ? -12.813 -2.383 -4.345 1.00 96.81 203 ALA A C 1
ATOM 1473 O O . ALA A 1 203 ? -12.919 -3.136 -5.309 1.00 96.81 203 ALA A O 1
ATOM 1474 N N . LEU A 1 204 ? -12.778 -2.849 -3.094 1.00 96.31 204 LEU A N 1
ATOM 1475 C CA . LEU A 1 204 ? -12.831 -4.274 -2.753 1.00 96.31 204 LEU A CA 1
ATOM 1476 C C . LEU A 1 204 ? -14.225 -4.887 -2.969 1.00 96.31 204 LEU A C 1
ATOM 1478 O O . LEU A 1 204 ? -14.359 -6.086 -3.239 1.00 96.31 204 LEU A O 1
ATOM 1482 N N . GLY A 1 205 ? -15.262 -4.056 -2.867 1.00 95.69 205 GLY A N 1
ATOM 1483 C CA . GLY A 1 205 ? -16.657 -4.454 -2.977 1.00 95.69 205 GLY A CA 1
ATOM 1484 C C . GLY A 1 205 ? -17.221 -5.082 -1.692 1.00 95.69 205 GLY A C 1
ATOM 1485 O O . GLY A 1 205 ? -16.490 -5.410 -0.754 1.00 95.69 205 GLY A O 1
ATOM 1486 N N . PRO A 1 206 ? -18.550 -5.284 -1.636 1.00 91.31 206 PRO A N 1
ATOM 1487 C CA . PRO A 1 206 ? -19.253 -5.679 -0.411 1.00 91.31 206 PRO A CA 1
ATOM 1488 C C . PRO A 1 206 ? -18.862 -7.069 0.111 1.00 91.31 206 PRO A C 1
ATOM 1490 O O . PRO A 1 206 ? -18.931 -7.319 1.314 1.00 91.31 206 PRO A O 1
ATOM 1493 N N . GLY A 1 207 ? -18.424 -7.973 -0.772 1.00 94.69 207 GLY A N 1
ATOM 1494 C CA . GLY A 1 207 ? -17.999 -9.322 -0.394 1.00 94.69 207 GLY A CA 1
ATOM 1495 C C . GLY A 1 207 ? -16.757 -9.348 0.502 1.00 94.69 207 GLY A C 1
ATOM 1496 O O . GLY A 1 207 ? -16.664 -10.209 1.369 1.00 94.69 207 GLY A O 1
ATOM 1497 N N . ALA A 1 208 ? -15.847 -8.378 0.361 1.00 95.56 208 ALA A N 1
ATOM 1498 C CA . ALA A 1 208 ? -14.570 -8.376 1.078 1.00 95.56 208 ALA A CA 1
ATOM 1499 C C . ALA A 1 208 ? -14.703 -8.145 2.593 1.00 95.56 208 ALA A C 1
ATOM 1501 O O . ALA A 1 208 ? -13.819 -8.521 3.356 1.00 95.56 208 ALA A O 1
ATOM 1502 N N . LEU A 1 209 ? -15.805 -7.530 3.036 1.00 97.12 209 LEU A N 1
ATOM 1503 C CA . LEU A 1 209 ? -16.084 -7.278 4.454 1.00 97.12 209 LEU A CA 1
ATOM 1504 C C . LEU A 1 209 ? -17.147 -8.226 5.027 1.00 97.12 209 LEU A C 1
ATOM 1506 O O . LEU A 1 209 ? -17.562 -8.065 6.181 1.00 97.12 209 LEU A O 1
ATOM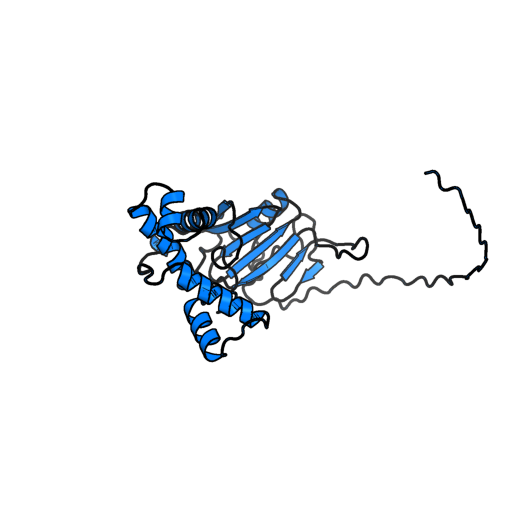 1510 N N . ARG A 1 210 ? -17.614 -9.207 4.244 1.00 97.12 210 ARG A N 1
ATOM 1511 C CA . ARG A 1 210 ? -18.564 -10.218 4.716 1.00 97.12 210 ARG A CA 1
ATOM 1512 C C . ARG A 1 210 ? -17.895 -11.062 5.804 1.00 97.12 210 ARG A C 1
ATOM 1514 O O . ARG A 1 210 ? -16.776 -11.523 5.632 1.00 97.12 210 ARG A O 1
ATOM 1521 N N . GLY A 1 211 ? -18.565 -11.227 6.943 1.00 96.81 211 GLY A N 1
ATOM 1522 C CA . GLY A 1 211 ? -18.022 -11.970 8.089 1.00 96.81 211 GLY A CA 1
ATOM 1523 C C . GLY A 1 211 ? -16.935 -11.240 8.893 1.00 96.81 211 GLY A C 1
ATOM 1524 O O 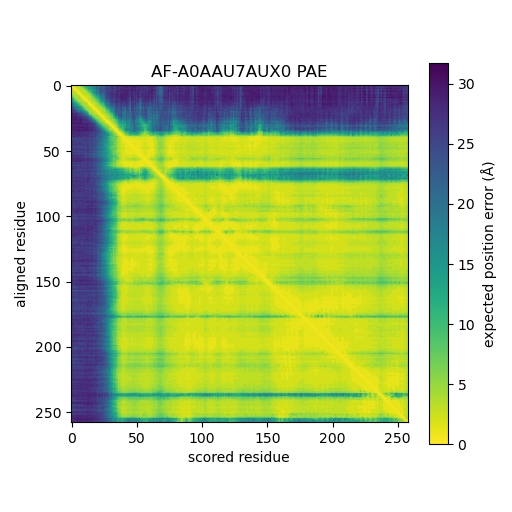. GLY A 1 211 ? -16.510 -11.747 9.928 1.00 96.81 211 GLY A O 1
ATOM 1525 N N . VAL A 1 212 ? -16.506 -10.039 8.486 1.00 97.62 212 VAL A N 1
ATOM 1526 C CA . VAL A 1 212 ? -15.599 -9.209 9.295 1.00 97.62 212 VAL A CA 1
ATOM 1527 C C . VAL A 1 212 ? -16.411 -8.568 10.430 1.00 97.62 212 VAL A C 1
ATOM 1529 O O . VAL A 1 212 ? -17.346 -7.813 10.140 1.00 97.62 212 VAL A O 1
ATOM 1532 N N . PRO A 1 213 ? -16.106 -8.853 11.712 1.00 97.44 213 PRO A N 1
ATOM 1533 C CA . PRO A 1 213 ? -16.871 -8.304 12.825 1.00 97.44 213 PRO A CA 1
ATOM 1534 C C . PRO A 1 213 ? -16.604 -6.806 12.996 1.00 97.44 213 PRO A C 1
ATOM 1536 O O . PRO A 1 213 ? -15.577 -6.288 12.555 1.00 97.44 213 PRO A O 1
ATOM 1539 N N . ALA A 1 214 ? -17.509 -6.114 13.690 1.00 96.19 214 ALA A N 1
ATOM 1540 C CA . ALA A 1 214 ? -17.273 -4.732 14.085 1.00 96.19 214 ALA A CA 1
ATOM 1541 C C . ALA A 1 214 ? -16.040 -4.649 15.016 1.00 96.19 214 ALA A C 1
ATOM 1543 O O . ALA A 1 214 ? -15.914 -5.456 15.949 1.00 96.19 214 ALA A O 1
ATOM 1544 N N . PRO A 1 215 ? -15.111 -3.706 14.785 1.00 96.12 215 PRO A N 1
ATOM 1545 C CA . PRO A 1 215 ? -13.906 -3.586 15.593 1.00 96.12 215 PRO A CA 1
ATOM 1546 C C . PRO A 1 215 ? -14.244 -3.112 17.011 1.00 96.12 215 PRO A C 1
ATOM 1548 O O . PRO A 1 215 ? -14.800 -2.035 17.202 1.00 96.12 215 PRO A O 1
ATOM 1551 N N . ARG A 1 216 ? -13.861 -3.906 18.018 1.00 96.38 216 ARG A N 1
ATOM 1552 C CA . ARG A 1 216 ? -14.103 -3.596 19.442 1.00 96.38 216 ARG A CA 1
ATOM 1553 C C . ARG A 1 216 ? -13.092 -2.613 20.036 1.00 96.38 216 ARG A C 1
ATOM 1555 O O . ARG A 1 216 ? -13.405 -1.887 20.969 1.00 96.38 216 ARG A O 1
ATOM 1562 N N . ARG A 1 217 ? -11.860 -2.605 19.522 1.00 97.06 217 ARG A N 1
ATOM 1563 C CA . ARG A 1 217 ? -10.783 -1.724 20.005 1.00 97.06 217 ARG A CA 1
ATOM 1564 C C . ARG A 1 217 ? -10.907 -0.354 19.357 1.00 97.06 217 ARG A C 1
ATOM 1566 O O . ARG A 1 217 ? -11.214 -0.288 18.169 1.00 97.06 217 ARG A O 1
ATOM 1573 N N . SER A 1 218 ? -10.635 0.721 20.090 1.00 96.56 218 SER A N 1
ATOM 1574 C CA . SER A 1 218 ? -10.574 2.074 19.523 1.00 96.56 218 SER A CA 1
ATOM 1575 C C . SER A 1 218 ? -9.365 2.239 18.595 1.00 96.56 218 SER A C 1
ATOM 1577 O O . SER A 1 218 ? -8.369 1.525 18.740 1.00 96.56 218 SER A O 1
ATOM 1579 N N . TRP A 1 219 ? -9.421 3.204 17.669 1.00 96.19 219 TRP A N 1
ATOM 1580 C CA . TRP A 1 219 ? -8.258 3.550 16.842 1.00 96.19 219 TRP A CA 1
ATOM 1581 C C . TRP A 1 219 ? -7.055 3.956 17.698 1.00 96.19 219 TRP A C 1
ATOM 1583 O O . TRP A 1 219 ? -5.949 3.505 17.433 1.00 96.19 219 TRP A O 1
ATOM 1593 N N . LYS A 1 220 ? -7.268 4.711 18.786 1.00 97.12 220 LYS A N 1
ATOM 1594 C CA . LYS A 1 220 ? -6.204 5.093 19.731 1.00 97.12 220 LYS A CA 1
ATOM 1595 C C . LYS A 1 220 ? -5.435 3.875 20.259 1.00 97.12 220 LYS A C 1
ATOM 1597 O O . LYS A 1 220 ? -4.211 3.893 20.284 1.00 97.12 220 LYS A O 1
ATOM 1602 N N . ALA A 1 221 ? -6.139 2.805 20.638 1.00 97.69 221 ALA A N 1
ATOM 1603 C CA . ALA A 1 221 ? -5.505 1.578 21.123 1.00 97.69 221 ALA A CA 1
ATOM 1604 C C . ALA A 1 221 ? -4.754 0.817 20.015 1.00 97.69 221 ALA A C 1
ATOM 1606 O O . ALA A 1 221 ? -3.692 0.257 20.272 1.00 97.69 221 ALA A O 1
ATOM 1607 N N . VAL A 1 222 ? -5.292 0.799 18.790 1.00 97.06 222 VAL A N 1
ATOM 1608 C CA . VAL A 1 222 ? -4.621 0.203 17.621 1.00 97.06 222 VAL A CA 1
ATOM 1609 C C . VAL A 1 222 ? -3.360 0.991 17.263 1.00 97.06 222 VAL A C 1
ATOM 1611 O O . VAL A 1 222 ? -2.300 0.399 17.100 1.00 97.06 222 VAL A O 1
ATOM 1614 N N . SER A 1 223 ? -3.447 2.320 17.212 1.00 96.38 223 SER A N 1
ATOM 1615 C CA . SER A 1 223 ? -2.320 3.211 16.929 1.00 96.38 223 SER A CA 1
ATOM 1616 C C . SER A 1 223 ? -1.214 3.089 17.977 1.00 96.38 223 SER A C 1
ATOM 1618 O O . SER A 1 223 ? -0.045 3.073 17.612 1.00 96.38 223 SER A O 1
ATOM 1620 N N . ALA A 1 224 ? -1.566 2.953 19.260 1.00 96.75 224 ALA A N 1
ATOM 1621 C CA . ALA A 1 224 ? -0.589 2.744 20.327 1.00 96.75 224 ALA A CA 1
ATOM 1622 C C . ALA A 1 224 ? 0.166 1.413 20.174 1.00 96.75 224 ALA A C 1
ATOM 1624 O O . ALA A 1 224 ? 1.380 1.377 20.351 1.00 96.75 224 ALA A O 1
ATOM 1625 N N . ASP A 1 225 ? -0.526 0.328 19.804 1.00 96.81 225 ASP A N 1
ATOM 1626 C CA . ASP A 1 225 ? 0.136 -0.946 19.503 1.00 96.81 225 ASP A CA 1
ATOM 1627 C C . ASP A 1 225 ? 1.040 -0.838 18.264 1.00 96.81 225 ASP A C 1
ATOM 1629 O O . ASP A 1 225 ? 2.132 -1.398 18.277 1.00 96.81 225 ASP A O 1
ATOM 1633 N N . ARG A 1 226 ? 0.612 -0.120 17.211 1.00 95.81 226 ARG A N 1
ATOM 1634 C CA . ARG A 1 226 ? 1.437 0.105 16.009 1.00 95.81 226 ARG A CA 1
ATOM 1635 C C . ARG A 1 226 ? 2.727 0.840 16.361 1.00 95.81 226 ARG A C 1
ATOM 1637 O O . ARG A 1 226 ? 3.804 0.348 16.045 1.00 95.81 226 ARG A O 1
ATOM 1644 N N . GLN A 1 227 ? 2.609 1.965 17.066 1.00 95.44 227 GLN A N 1
ATOM 1645 C CA . GLN A 1 227 ? 3.759 2.764 17.482 1.00 95.44 227 GLN A CA 1
ATOM 1646 C C . GLN A 1 227 ? 4.717 1.951 18.353 1.00 95.44 227 GLN A C 1
ATOM 1648 O O . GLN A 1 227 ? 5.916 1.976 18.124 1.00 95.44 227 GLN A O 1
ATOM 1653 N N . LEU A 1 228 ? 4.189 1.161 19.293 1.00 96.06 228 LEU A N 1
ATOM 1654 C CA . LEU A 1 228 ? 5.008 0.302 20.142 1.00 96.06 228 LEU A CA 1
ATOM 1655 C C . LEU A 1 228 ? 5.847 -0.704 19.335 1.00 96.06 228 LEU A C 1
ATOM 1657 O O . LEU A 1 228 ? 7.002 -0.946 19.679 1.00 96.06 228 LEU A O 1
ATOM 1661 N N . VAL A 1 229 ? 5.271 -1.308 18.291 1.00 94.50 229 VAL A N 1
ATOM 1662 C CA . VAL A 1 229 ? 5.994 -2.260 17.433 1.00 94.50 229 VAL A CA 1
ATOM 1663 C C . VAL A 1 229 ? 7.038 -1.541 16.576 1.00 94.50 229 VAL A C 1
ATOM 1665 O O . VAL A 1 229 ? 8.170 -2.010 16.507 1.00 94.50 229 VAL A O 1
ATOM 1668 N N . LEU A 1 230 ? 6.693 -0.387 15.999 1.00 92.88 230 LEU A N 1
ATOM 1669 C CA . LEU A 1 230 ? 7.621 0.436 15.212 1.00 92.88 230 LEU A CA 1
ATOM 1670 C C . LEU A 1 230 ? 8.795 0.957 16.053 1.00 92.88 230 LEU A C 1
ATOM 1672 O O . LEU A 1 230 ? 9.943 0.931 15.618 1.00 92.88 230 LEU A O 1
ATOM 1676 N N . ASP A 1 231 ? 8.535 1.403 17.281 1.00 94.31 231 ASP A N 1
ATOM 1677 C CA . ASP A 1 231 ? 9.590 1.834 18.196 1.00 94.31 231 ASP A CA 1
ATOM 1678 C C . ASP A 1 231 ? 10.512 0.664 18.542 1.00 94.31 231 ASP A C 1
ATOM 1680 O O . ASP A 1 231 ? 11.728 0.833 18.586 1.00 94.31 231 ASP A O 1
ATOM 1684 N N . ALA A 1 232 ? 9.963 -0.538 18.740 1.00 94.00 232 ALA A N 1
ATOM 1685 C CA . ALA A 1 232 ? 10.758 -1.727 19.024 1.00 94.00 232 ALA A CA 1
ATOM 1686 C C . ALA A 1 232 ? 11.634 -2.139 17.831 1.00 94.00 232 ALA A C 1
ATOM 1688 O O . ALA A 1 232 ? 12.815 -2.416 18.032 1.00 94.00 232 ALA A O 1
ATOM 1689 N N . SER A 1 233 ? 11.108 -2.113 16.599 1.00 91.38 233 SER A N 1
ATOM 1690 C CA . SER A 1 233 ? 11.892 -2.428 15.391 1.00 91.38 233 SER A CA 1
ATOM 1691 C C . SER A 1 233 ? 13.012 -1.421 15.126 1.00 91.38 233 SER A C 1
ATOM 1693 O O . SER A 1 233 ? 13.965 -1.727 14.420 1.00 91.38 233 SER A O 1
ATOM 1695 N N . LEU A 1 234 ? 12.902 -0.220 15.696 1.00 92.75 234 LEU A N 1
ATOM 1696 C CA . LEU A 1 234 ? 13.886 0.854 15.574 1.00 92.75 234 LEU A CA 1
ATOM 1697 C C . LEU A 1 234 ? 14.802 0.959 16.803 1.00 92.75 234 LEU A C 1
ATOM 1699 O O . LEU A 1 234 ? 15.556 1.921 16.910 1.00 92.75 234 LEU A O 1
ATOM 1703 N N . GLY A 1 235 ? 14.729 0.009 17.744 1.00 94.88 235 GLY A N 1
ATOM 1704 C CA . GLY A 1 235 ? 15.557 0.005 18.956 1.00 94.88 235 GLY A CA 1
ATOM 1705 C C . GLY A 1 235 ? 15.216 1.110 19.965 1.00 94.88 235 GLY A C 1
ATOM 1706 O O . GLY A 1 235 ? 16.039 1.448 20.807 1.00 94.88 235 GLY A O 1
ATOM 1707 N N . ARG A 1 236 ? 14.013 1.694 19.883 1.00 94.06 236 ARG A N 1
ATOM 1708 C CA . ARG A 1 236 ? 13.562 2.848 20.684 1.00 94.06 236 ARG A CA 1
ATOM 1709 C C . ARG A 1 236 ? 12.575 2.504 21.805 1.00 94.06 236 ARG A C 1
ATOM 1711 O O . ARG A 1 236 ? 12.286 3.362 22.635 1.00 94.06 236 ARG A O 1
ATOM 1718 N N . ALA A 1 237 ? 12.023 1.290 21.846 1.00 81.44 237 ALA A N 1
ATOM 1719 C CA . ALA A 1 237 ? 10.973 0.952 22.809 1.00 81.44 237 ALA A CA 1
ATOM 1720 C C . ALA A 1 237 ? 11.533 0.539 24.189 1.00 81.44 237 ALA A C 1
ATOM 1722 O O . ALA A 1 237 ? 12.212 -0.481 24.276 1.00 81.44 237 ALA A O 1
ATOM 1723 N N . PRO A 1 238 ? 11.139 1.201 25.298 1.00 79.19 238 PRO A N 1
ATOM 1724 C CA . PRO A 1 238 ? 11.478 0.766 26.660 1.00 79.19 238 PRO A CA 1
ATOM 1725 C C . PRO A 1 238 ? 10.609 -0.412 27.155 1.00 79.19 238 PRO A C 1
ATOM 1727 O O . PRO A 1 238 ? 10.556 -0.711 28.346 1.00 79.19 238 PRO A O 1
ATOM 1730 N N . ALA A 1 239 ? 9.839 -1.047 26.268 1.00 86.62 239 ALA A N 1
ATOM 1731 C CA . ALA A 1 239 ? 8.874 -2.078 26.623 1.00 86.62 239 ALA A CA 1
ATOM 1732 C C . ALA A 1 239 ? 9.493 -3.478 26.634 1.00 86.62 239 ALA A C 1
ATOM 1734 O O . ALA A 1 239 ? 10.379 -3.795 25.848 1.00 86.62 239 ALA A O 1
ATOM 1735 N N . THR A 1 240 ? 8.940 -4.361 27.466 1.00 93.56 240 THR A N 1
ATOM 1736 C CA . THR A 1 240 ? 9.352 -5.767 27.490 1.00 93.56 240 THR A CA 1
ATOM 1737 C C . THR A 1 240 ? 9.029 -6.466 26.166 1.00 93.56 240 THR A C 1
ATOM 1739 O O . THR A 1 240 ? 7.990 -6.207 25.544 1.00 93.56 240 THR A O 1
ATOM 1742 N N . SER A 1 241 ? 9.864 -7.431 25.769 1.00 92.94 241 SER A N 1
ATOM 1743 C CA . SER A 1 241 ? 9.659 -8.236 24.555 1.00 92.94 241 SER A CA 1
ATOM 1744 C C . SER A 1 241 ? 8.283 -8.915 24.530 1.00 92.94 241 SER A C 1
ATOM 1746 O O . SER A 1 241 ? 7.658 -9.021 23.476 1.00 92.94 241 SER A O 1
ATOM 1748 N N . ALA A 1 242 ? 7.753 -9.312 25.694 1.00 95.81 242 ALA A N 1
ATOM 1749 C CA . ALA A 1 242 ? 6.412 -9.882 25.821 1.00 95.81 242 ALA A CA 1
ATOM 1750 C C . ALA A 1 242 ? 5.304 -8.885 25.428 1.00 95.81 242 ALA A C 1
ATOM 1752 O O . ALA A 1 242 ? 4.374 -9.246 24.701 1.00 95.81 242 ALA A O 1
ATOM 1753 N N . LYS A 1 243 ? 5.412 -7.619 25.859 1.00 96.31 243 LYS A N 1
ATOM 1754 C CA . LYS A 1 243 ? 4.445 -6.566 25.518 1.00 96.31 243 LYS A CA 1
ATOM 1755 C C . LYS A 1 243 ? 4.485 -6.243 24.023 1.00 96.31 243 LYS A C 1
ATOM 1757 O O . LYS A 1 243 ? 3.423 -6.140 23.406 1.00 96.31 243 LYS A O 1
ATOM 1762 N N . VAL A 1 244 ? 5.685 -6.146 23.443 1.00 95.12 244 VAL A N 1
ATOM 1763 C CA . VAL A 1 244 ? 5.885 -5.929 21.999 1.00 95.12 244 VAL A CA 1
ATOM 1764 C C . VAL A 1 244 ? 5.292 -7.086 21.197 1.00 95.12 244 VAL A C 1
ATOM 1766 O O . VAL A 1 244 ? 4.480 -6.852 20.306 1.00 95.12 244 VAL A O 1
ATOM 1769 N N . LYS A 1 245 ? 5.587 -8.340 21.565 1.00 94.25 245 LYS A N 1
ATOM 1770 C CA . LYS A 1 245 ? 5.032 -9.533 20.904 1.00 94.25 245 LYS A CA 1
ATOM 1771 C C . LYS A 1 245 ? 3.503 -9.553 20.946 1.00 94.25 245 LYS A C 1
ATOM 1773 O O . LYS A 1 245 ? 2.856 -9.817 19.934 1.00 94.25 245 LYS A O 1
ATOM 1778 N N . ALA A 1 246 ? 2.909 -9.236 22.097 1.00 95.62 246 ALA A N 1
ATOM 1779 C CA . ALA A 1 246 ? 1.458 -9.172 22.232 1.00 95.62 246 ALA A CA 1
ATOM 1780 C C . ALA A 1 246 ? 0.840 -8.063 21.358 1.00 95.62 246 ALA A C 1
ATOM 1782 O O . ALA A 1 246 ? -0.224 -8.271 20.774 1.00 95.62 246 ALA A O 1
ATOM 1783 N N . ALA A 1 247 ? 1.491 -6.899 21.253 1.00 95.31 247 ALA A N 1
ATOM 1784 C CA . ALA A 1 247 ? 1.070 -5.829 20.351 1.00 95.31 247 ALA A CA 1
ATOM 1785 C C . ALA A 1 247 ? 1.183 -6.257 18.881 1.00 95.31 247 ALA A C 1
ATOM 1787 O O . ALA A 1 247 ? 0.186 -6.177 18.165 1.00 95.31 247 ALA A O 1
ATOM 1788 N N . ALA A 1 248 ? 2.324 -6.816 18.469 1.00 93.81 248 ALA A N 1
ATOM 1789 C CA . ALA A 1 248 ? 2.570 -7.299 17.110 1.00 93.81 248 ALA A CA 1
ATOM 1790 C C . ALA A 1 248 ? 1.507 -8.303 16.642 1.00 93.81 248 ALA A C 1
ATOM 1792 O O . ALA A 1 248 ? 0.985 -8.180 15.538 1.00 93.81 248 ALA A O 1
ATOM 1793 N N . VAL A 1 249 ? 1.085 -9.240 17.501 1.00 93.75 249 VAL A N 1
ATOM 1794 C CA . VAL A 1 249 ? -0.013 -10.171 17.179 1.00 93.75 249 VAL A CA 1
ATOM 1795 C C . VAL A 1 249 ? -1.327 -9.431 16.903 1.00 93.75 249 VAL A C 1
ATOM 1797 O O . VAL A 1 249 ? -2.058 -9.788 15.979 1.00 93.75 249 VAL A O 1
ATOM 1800 N N . ARG A 1 250 ? -1.647 -8.391 17.683 1.00 94.88 250 ARG A N 1
ATOM 1801 C CA . ARG A 1 250 ? -2.904 -7.637 17.542 1.00 94.88 250 ARG A CA 1
ATOM 1802 C C . ARG A 1 250 ? -2.926 -6.715 16.327 1.00 94.88 250 ARG A C 1
ATOM 1804 O O . ARG A 1 250 ? -4.011 -6.464 15.803 1.00 94.88 250 ARG A O 1
ATOM 1811 N N . VAL A 1 251 ? -1.770 -6.204 15.906 1.00 95.31 251 VAL A N 1
ATOM 1812 C CA . VAL A 1 251 ? -1.632 -5.309 14.744 1.00 95.31 251 VAL A CA 1
ATOM 1813 C C . VAL A 1 251 ? -0.943 -5.984 13.555 1.00 95.31 251 VAL A C 1
ATOM 1815 O O . VAL A 1 251 ? -0.451 -5.297 12.666 1.00 95.31 251 VAL A O 1
ATOM 1818 N N . ARG A 1 252 ? -0.931 -7.323 13.507 1.00 92.62 252 ARG A N 1
ATOM 1819 C CA . ARG A 1 252 ? -0.333 -8.099 12.412 1.00 92.62 252 ARG A CA 1
ATOM 1820 C C . ARG A 1 252 ? -0.895 -7.657 11.061 1.00 92.62 252 ARG A C 1
ATOM 1822 O O . ARG A 1 252 ? -2.113 -7.665 10.856 1.00 92.62 252 ARG A O 1
ATOM 1829 N N . GLY A 1 253 ? -0.002 -7.283 10.150 1.00 91.12 253 GLY A N 1
ATOM 1830 C CA . GLY A 1 253 ? -0.354 -6.694 8.860 1.00 91.12 253 GLY A CA 1
ATOM 1831 C C . GLY A 1 253 ? -0.639 -5.190 8.866 1.00 91.12 253 GLY A C 1
ATOM 1832 O O . GLY A 1 253 ? -1.112 -4.665 7.867 1.00 91.12 253 GLY A O 1
ATOM 1833 N N . LEU A 1 254 ? -0.397 -4.478 9.969 1.00 93.06 254 LEU A N 1
ATOM 1834 C CA . LEU A 1 254 ? -0.426 -3.007 10.031 1.00 93.06 254 LEU A CA 1
ATOM 1835 C C . LEU A 1 254 ? 0.957 -2.390 10.306 1.00 93.06 254 LEU A C 1
ATOM 1837 O O . LEU A 1 254 ? 1.041 -1.168 10.418 1.00 93.06 254 LEU A O 1
ATOM 1841 N N . VAL A 1 255 ? 1.994 -3.222 10.472 1.00 88.50 255 VAL A N 1
ATOM 1842 C CA . VAL A 1 255 ? 3.366 -2.837 10.869 1.00 88.50 255 VAL A CA 1
ATOM 1843 C C . VAL A 1 255 ? 4.452 -3.700 10.207 1.00 88.50 255 VAL A C 1
ATOM 1845 O O . VAL A 1 255 ? 5.493 -3.930 10.803 1.00 88.50 255 VAL A O 1
ATOM 1848 N N . GLY A 1 256 ? 4.230 -4.196 8.988 1.00 71.31 256 GLY A N 1
ATOM 1849 C CA . GLY A 1 256 ? 5.332 -4.758 8.194 1.00 71.31 256 GLY A CA 1
ATOM 1850 C C . GLY A 1 256 ? 5.523 -6.271 8.222 1.00 71.31 256 GLY A C 1
ATOM 1851 O O . GLY A 1 256 ? 6.129 -6.761 7.283 1.00 71.31 256 GLY A O 1
ATOM 1852 N N . ASP A 1 257 ? 4.952 -7.003 9.189 1.00 70.06 257 ASP A N 1
ATOM 1853 C CA . ASP A 1 257 ? 5.162 -8.457 9.287 1.00 70.06 257 ASP A CA 1
ATOM 1854 C C . ASP A 1 257 ? 3.866 -9.267 9.498 1.00 70.06 257 ASP A C 1
ATOM 1856 O O . ASP A 1 257 ? 2.964 -8.885 10.267 1.00 70.06 257 ASP A O 1
ATOM 1860 N N . CYS A 1 258 ? 3.822 -10.429 8.836 1.00 67.19 258 CYS A N 1
ATOM 1861 C CA . CYS A 1 258 ? 3.041 -11.619 9.184 1.00 67.19 258 CYS A CA 1
ATOM 1862 C C . CYS A 1 258 ? 3.997 -12.754 9.562 1.00 67.19 258 CYS A C 1
ATOM 1864 O O . CYS A 1 258 ? 3.636 -13.445 10.539 1.00 67.19 258 CYS A O 1
#

Organism: NCBI:txid2997339

Solvent-accessible surface area (backbone atoms only — not comparable to full-atom values): 14640 Å² total; per-residue (Å²): 140,88,85,82,85,86,88,77,91,82,89,81,90,78,90,76,87,76,79,82,76,86,70,79,78,74,79,69,78,69,72,74,66,86,77,52,47,91,80,36,62,43,58,69,69,53,48,99,90,24,44,55,62,46,67,51,64,42,39,39,32,22,30,81,58,79,50,80,66,92,54,77,50,76,45,51,27,35,36,37,47,40,40,21,27,37,39,42,74,79,34,44,100,55,65,41,88,43,62,44,63,49,60,60,42,14,36,34,36,31,68,54,87,17,30,34,39,36,28,36,34,62,27,20,37,36,36,43,19,78,34,63,67,56,31,54,51,48,68,64,40,47,19,43,72,93,42,97,57,50,62,91,49,41,48,42,52,50,67,34,68,47,47,53,30,57,29,43,46,44,55,60,37,46,78,78,28,98,43,64,66,53,31,14,67,75,47,68,41,53,53,61,52,38,51,40,26,50,38,47,48,61,57,64,34,77,73,73,55,61,91,59,62,84,61,86,71,55,45,67,59,52,50,52,31,41,50,46,37,54,30,45,79,68,77,65,47,96,65,55,71,68,59,38,52,56,27,42,67,70,39,31,18,39,70,52,48,121

Mean predicted aligned error: 8.69 Å

Sequence (258 aa):
MRIQHQTRLLVCGALAACVGISGAASVGAFAADPGGTPGSYWLGEQFAGLPLTDSTDSNYSYGDCEASGDAGCAPPLQVQNRTSCDRNPIGLDSDPPRVTTLRGGALVARYGGGTADVGTGRRTVTVFAVDERALTAALLGLRRRTQDAPPSALARPVYPRAVLLEIRRAVDARKLAASVPLIAQRTGVPVAGVRTRLAMARALGPGALRGVPAPRRSWKAVSADRQLVLDASLGRAPATSAKVKAAAVRVRGLV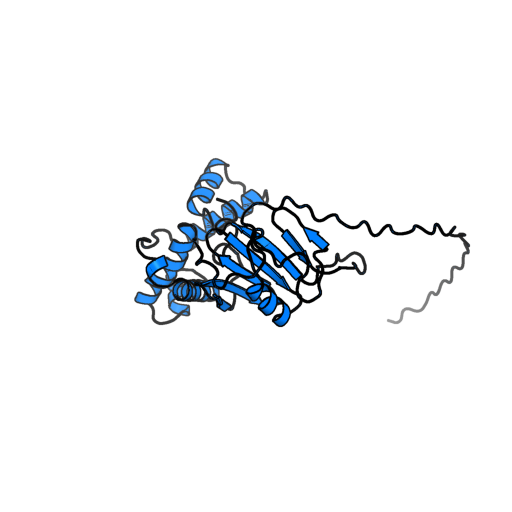GDC

Nearest PDB structures (foldseek):
  3r61-assembly1_B  TM=3.366E-01  e=7.592E+00  Bacillus subtilis
  3r60-assembly1_B  TM=3.380E-01  e=8.057E+00  Bacillus subtilis
  4riw-assembly2_C  TM=3.195E-01  e=2.764E+00  Homo sapiens
  4rix-assembly2_C  TM=2.962E-01  e=2.312E+00  Homo sapiens

Foldseek 3Di:
DDDDDDDDDDDDDDDDDDDDPPPPPPPPQPPADLDADFFAKDLPQADPNWGFRDDDNFKTATHDFDDPPPPGGHGQKMKGKDFLQQDDQQLDPAQQPDWAADAQLFIWGHNDQLWIWTAFARMIMIMRHNHPVSSVRGVQSIDTPPDPGRDSHGHHHDHDLLLLLLLLLLVVLVVVDVDLVSSCVVQVNDSSSSVRSPSVPVSNDPVNNVPNDHDPDGPVVLVVLQVQLVCVVVVRHPDDPVSNVVSCVNNRSSHRHD

Radius of gyration: 24.68 Å; Cα contacts (8 Å, |Δi|>4): 448; chains: 1; bounding box: 77×69×51 Å

pLDDT: mean 88.11, std 16.79, range [37.06, 98.56]